Protein AF-A0A815JW79-F1 (afdb_monomer_lite)

Sequence (214 aa):
MYLQRSSWILFQTSGKRLNYSLNDKHKQYIYTRLTILDQKYCLEVHLQLCKSFLEIGRTEHHWPEEVQLLSKTDDYELCFQYLTNYIGQLNEQINQYETELTTQFGSYSMIPISVNQVDTCLKEYVNHQRQYLVTKNSNQLAKLQDEIHANKLYETIMTSYPNLNTNQFIDQLISIRQKQTQILEELLQLEIRILYKFLPSDLDQQEKIVAVIA

Organism: NCBI:txid433720

Secondary structure (DSSP, 8-state):
--TTS-HHHHHHHHHHHTTS---HHHHHHHHHHHHHHHHHHHHHHHHHHHHHHHHHHHHHSS--HHHHHHHT---HHHHHHHHHHHHHHHHHHHHHHHHHHHHHHHT----SS-HHHHHHHHHHHHHHHHHHHHHHHHHHHHHHHHHHHHHHHHHHHHHH-TTS--HHHHHHHHHHHHHHHHHHHHHHHHHHHHHHTTS-TTTGGGHHHHTT--

pLDDT: mean 71.31, std 15.58, range [33.41, 94.69]

Radius of gyration: 25.28 Å; chains: 1; bounding box: 53×32×77 Å

Structure (mmCIF, N/CA/C/O backbone):
data_AF-A0A815JW79-F1
#
_entry.id   AF-A0A815JW79-F1
#
loop_
_atom_site.group_PDB
_atom_site.id
_atom_site.type_symbol
_atom_site.label_atom_id
_atom_site.label_alt_id
_atom_site.label_comp_id
_atom_site.label_asym_id
_atom_site.label_entity_id
_atom_site.label_seq_id
_atom_site.pdbx_PDB_ins_code
_atom_site.Cartn_x
_atom_site.Cartn_y
_atom_site.Cartn_z
_atom_site.occupancy
_atom_site.B_iso_or_equiv
_atom_site.auth_seq_id
_atom_site.auth_comp_id
_atom_site.auth_asym_id
_atom_site.auth_atom_id
_atom_site.pdbx_PDB_model_num
ATOM 1 N N . MET A 1 1 ? -10.116 2.866 1.334 1.00 43.22 1 MET A N 1
ATOM 2 C CA . MET A 1 1 ? -10.813 2.030 0.322 1.00 43.22 1 MET A CA 1
ATOM 3 C C . MET A 1 1 ? -11.970 1.173 0.867 1.00 43.22 1 MET A C 1
ATOM 5 O O . MET A 1 1 ? -13.034 1.170 0.268 1.00 43.22 1 MET A O 1
ATOM 9 N N . TYR A 1 2 ? -11.848 0.484 2.011 1.00 45.22 2 TYR A N 1
ATOM 10 C CA . TYR A 1 2 ? -13.023 -0.048 2.744 1.00 45.22 2 TYR A CA 1
ATOM 11 C C . TYR A 1 2 ? -13.619 0.964 3.736 1.00 45.22 2 TYR A C 1
ATOM 13 O O . TYR A 1 2 ? -14.783 0.845 4.091 1.00 45.22 2 TYR A O 1
ATOM 21 N N . LEU A 1 3 ? -12.855 1.994 4.114 1.00 45.81 3 LEU A N 1
ATOM 22 C CA . LEU A 1 3 ? -13.357 3.224 4.749 1.00 45.81 3 LEU A CA 1
ATOM 23 C C . LEU A 1 3 ? -14.190 4.096 3.785 1.00 45.81 3 LEU A C 1
ATOM 25 O O . LEU A 1 3 ? -14.870 5.009 4.225 1.00 45.81 3 LEU A O 1
ATOM 29 N N . GLN A 1 4 ? -14.143 3.791 2.480 1.00 45.56 4 GLN A N 1
ATOM 30 C CA . GLN A 1 4 ? -14.978 4.396 1.430 1.00 45.56 4 GLN A CA 1
ATOM 31 C C . GLN A 1 4 ? -16.164 3.501 1.034 1.00 45.56 4 GLN A C 1
ATOM 33 O O . GLN A 1 4 ? -17.001 3.901 0.231 1.00 45.56 4 GLN A O 1
ATOM 38 N N . ARG A 1 5 ? -16.257 2.282 1.590 1.00 51.91 5 ARG A N 1
ATOM 39 C CA . ARG A 1 5 ? -17.523 1.539 1.578 1.00 51.91 5 ARG A CA 1
ATOM 40 C C . ARG A 1 5 ? -18.485 2.273 2.496 1.00 51.91 5 ARG A C 1
ATOM 42 O O . ARG A 1 5 ? -18.040 2.959 3.415 1.00 51.91 5 ARG A O 1
ATOM 49 N N . SER A 1 6 ? -19.788 2.082 2.290 1.00 60.78 6 SER A N 1
ATOM 50 C CA . SER A 1 6 ? -20.776 2.660 3.203 1.00 60.78 6 SER A CA 1
ATOM 51 C C . SER A 1 6 ? -20.366 2.366 4.652 1.00 60.78 6 SER A C 1
ATOM 53 O O . SER A 1 6 ? -20.050 1.218 4.999 1.00 60.78 6 SER A O 1
ATOM 55 N N . SER A 1 7 ? -20.364 3.408 5.477 1.00 65.06 7 SER A N 1
ATOM 56 C CA . SER A 1 7 ? -20.086 3.315 6.909 1.00 65.06 7 SER A CA 1
ATOM 57 C C . SER A 1 7 ? -20.950 2.231 7.563 1.00 65.06 7 SER A C 1
ATOM 59 O O . SER A 1 7 ? -20.486 1.492 8.425 1.00 65.06 7 SER A O 1
ATOM 61 N N . TRP A 1 8 ? -22.171 2.041 7.058 1.00 66.31 8 TRP A N 1
ATOM 62 C CA . TRP A 1 8 ? -23.075 0.965 7.449 1.00 66.31 8 TRP A CA 1
ATOM 63 C C . TRP A 1 8 ? -22.490 -0.444 7.241 1.00 66.31 8 TRP A C 1
ATOM 65 O O . TRP A 1 8 ? -22.406 -1.198 8.208 1.00 66.31 8 TRP A O 1
ATOM 75 N N . ILE A 1 9 ? -22.026 -0.798 6.032 1.00 69.88 9 ILE A N 1
ATOM 76 C CA . ILE A 1 9 ? -21.397 -2.112 5.755 1.00 69.88 9 ILE A CA 1
ATOM 77 C C . ILE A 1 9 ? -20.170 -2.321 6.648 1.00 69.88 9 ILE A C 1
ATOM 79 O O . ILE A 1 9 ? -19.976 -3.415 7.185 1.00 69.88 9 ILE A O 1
ATOM 83 N N . LEU A 1 10 ? -19.345 -1.283 6.817 1.00 73.44 10 LEU A N 1
ATOM 84 C CA . LEU A 1 10 ? -18.145 -1.353 7.647 1.00 73.44 10 LEU A CA 1
ATOM 85 C C . LEU A 1 10 ? -18.508 -1.687 9.097 1.00 73.44 10 LEU A C 1
ATOM 87 O O . LEU A 1 10 ? -18.015 -2.668 9.647 1.00 73.44 10 LEU A O 1
ATOM 91 N N . PHE A 1 11 ? -19.419 -0.921 9.698 1.00 78.75 11 PHE A N 1
ATOM 92 C CA . PHE A 1 11 ? -19.806 -1.112 11.093 1.00 78.75 11 PHE A CA 1
ATOM 93 C C . PHE A 1 11 ? -20.633 -2.377 11.316 1.00 78.75 11 PHE A C 1
ATOM 95 O O . PHE A 1 11 ? -20.479 -3.010 12.356 1.00 78.75 11 PHE A O 1
ATOM 102 N N . GLN A 1 12 ? -21.446 -2.813 10.351 1.00 77.19 12 GLN A N 1
ATOM 103 C CA . GLN A 1 12 ? -22.108 -4.115 10.437 1.00 77.19 12 GLN A CA 1
ATOM 104 C C . GLN A 1 12 ? -21.110 -5.269 10.415 1.00 77.19 12 GLN A C 1
ATOM 106 O O . GLN A 1 12 ? -21.233 -6.203 11.205 1.00 77.19 12 GLN A O 1
ATOM 111 N N . THR A 1 13 ? -20.120 -5.216 9.524 1.00 74.75 13 THR A N 1
ATOM 112 C CA . THR A 1 13 ? -19.113 -6.276 9.411 1.00 74.75 13 THR A CA 1
ATOM 113 C C . THR A 1 13 ? -18.233 -6.312 10.656 1.00 74.75 13 THR A C 1
ATOM 115 O O . THR A 1 13 ? -18.018 -7.385 11.217 1.00 74.75 13 THR A O 1
ATOM 118 N N . SER A 1 14 ? -17.794 -5.147 11.141 1.00 73.56 14 SER A N 1
ATOM 119 C CA . SER A 1 14 ? -17.035 -5.030 12.388 1.00 73.56 14 SER A CA 1
ATOM 120 C C . SER A 1 14 ? -17.855 -5.475 13.599 1.00 73.56 14 SER A C 1
ATOM 122 O O . SER A 1 14 ? -17.357 -6.249 14.406 1.00 73.56 14 SER A O 1
ATOM 124 N N . GLY A 1 15 ? -19.124 -5.071 13.708 1.00 77.62 15 GLY A N 1
ATOM 125 C CA . GLY A 1 15 ? -20.009 -5.487 14.800 1.00 77.62 15 GLY A CA 1
ATOM 126 C C . GLY A 1 15 ? -20.259 -6.997 14.821 1.00 77.62 15 GLY A C 1
ATOM 127 O O . GLY A 1 15 ? -20.183 -7.618 15.877 1.00 77.62 15 GLY A O 1
ATOM 128 N N . LYS A 1 16 ? -20.458 -7.619 13.649 1.00 81.12 16 LYS A N 1
ATOM 129 C CA . LYS A 1 16 ? -20.565 -9.083 13.525 1.00 81.12 16 LYS A CA 1
ATOM 130 C C . LYS A 1 16 ? -19.276 -9.793 13.942 1.00 81.12 16 LYS A C 1
ATOM 132 O O . LYS A 1 16 ? -19.342 -10.750 14.702 1.00 81.12 16 LYS A O 1
ATOM 137 N N . ARG A 1 17 ? -18.112 -9.321 13.479 1.00 80.06 17 ARG A N 1
ATOM 138 C CA . ARG A 1 17 ? -16.807 -9.914 13.833 1.00 80.06 17 ARG A CA 1
ATOM 139 C C . ARG A 1 17 ? -16.470 -9.766 15.314 1.00 80.06 17 ARG A C 1
ATOM 141 O O . ARG A 1 17 ? -15.850 -10.650 15.886 1.00 80.06 17 ARG A O 1
ATOM 148 N N . LEU A 1 18 ? -16.893 -8.665 15.926 1.00 79.25 18 LEU A N 1
ATOM 149 C CA . LEU A 1 18 ? -16.714 -8.400 17.353 1.00 79.25 18 LEU A CA 1
ATOM 150 C C . LEU A 1 18 ? -17.823 -9.012 18.221 1.00 79.25 18 LEU A C 1
ATOM 152 O O . LEU A 1 18 ? -17.770 -8.873 19.438 1.00 79.25 18 LEU A O 1
ATOM 156 N N . ASN A 1 19 ? -18.824 -9.661 17.612 1.00 82.00 19 ASN A N 1
ATOM 157 C CA . ASN A 1 19 ? -20.031 -10.158 18.273 1.00 82.00 19 ASN A CA 1
ATOM 158 C C . ASN A 1 19 ? -20.678 -9.108 19.203 1.00 82.00 19 ASN A C 1
ATOM 160 O O . ASN A 1 19 ? -21.038 -9.393 20.345 1.00 82.00 19 ASN A O 1
ATOM 164 N N . TYR A 1 20 ? -20.760 -7.859 18.735 1.00 79.06 20 TYR A N 1
ATOM 165 C CA . TYR A 1 20 ? -21.138 -6.724 19.569 1.00 79.06 20 TYR A CA 1
ATOM 166 C C . TYR A 1 20 ? -21.821 -5.599 18.784 1.00 79.06 20 TYR A C 1
ATOM 168 O O . TYR A 1 20 ? -21.445 -5.272 17.656 1.00 79.06 20 TYR A O 1
ATOM 176 N N . SER A 1 21 ? -22.821 -4.972 19.410 1.00 80.88 21 SER A N 1
ATOM 177 C CA . SER A 1 21 ? -23.558 -3.848 18.826 1.00 80.88 21 SER A CA 1
ATOM 178 C C . SER A 1 21 ? -22.823 -2.527 19.057 1.00 80.88 21 SER A C 1
ATOM 180 O O . SER A 1 21 ? -22.622 -2.088 20.188 1.00 80.88 21 SER A O 1
ATOM 182 N N . LEU A 1 22 ? -22.414 -1.875 17.971 1.00 80.81 22 LEU A N 1
ATOM 183 C CA . LEU A 1 22 ? -21.626 -0.646 18.021 1.00 80.81 22 LEU A CA 1
ATOM 184 C C . LEU A 1 22 ? -22.526 0.590 18.171 1.00 80.81 22 LEU A C 1
ATOM 186 O O . LEU A 1 22 ? -23.329 0.885 17.284 1.00 80.81 22 LEU A O 1
ATOM 190 N N . ASN A 1 23 ? -22.340 1.354 19.253 1.00 83.06 23 ASN A N 1
ATOM 191 C CA . ASN A 1 23 ? -22.883 2.710 19.379 1.00 83.06 23 ASN A CA 1
ATOM 192 C C . ASN A 1 23 ? -22.006 3.724 18.615 1.00 83.06 23 ASN A C 1
ATOM 194 O O . ASN A 1 23 ? -20.943 3.376 18.098 1.00 83.06 23 ASN A O 1
ATOM 198 N N . ASP A 1 24 ? -22.422 4.986 18.551 1.00 82.00 24 ASP A N 1
ATOM 199 C CA . ASP A 1 24 ? -21.737 5.987 17.721 1.00 82.00 24 ASP A CA 1
ATOM 200 C C . ASP A 1 24 ? -20.319 6.331 18.196 1.00 82.00 24 ASP A C 1
ATOM 202 O O . ASP A 1 24 ? -19.423 6.496 17.368 1.00 82.00 24 ASP A O 1
ATOM 206 N N . LYS A 1 25 ? -20.061 6.320 19.510 1.00 80.50 25 LYS A N 1
ATOM 207 C CA . LYS A 1 25 ? -18.700 6.498 20.043 1.00 80.50 25 LYS A CA 1
ATOM 208 C C . LYS A 1 25 ? -17.785 5.338 19.641 1.00 80.50 25 LYS A C 1
ATOM 210 O O . LYS A 1 25 ? -16.629 5.550 19.280 1.00 80.50 25 LYS A O 1
ATOM 215 N N . HIS A 1 26 ? -18.309 4.112 19.634 1.00 81.31 26 HIS A N 1
ATOM 216 C CA . HIS A 1 26 ? -17.569 2.925 19.200 1.00 81.31 26 HIS A CA 1
ATOM 217 C C . HIS A 1 26 ? -17.280 2.957 17.701 1.00 81.31 26 HIS A C 1
ATOM 219 O O . HIS A 1 26 ? -16.176 2.622 17.276 1.00 81.31 26 HIS A O 1
ATOM 225 N N . LYS A 1 27 ? -18.256 3.394 16.900 1.00 83.06 27 LYS A N 1
ATOM 226 C CA . LYS A 1 27 ? -18.092 3.589 15.456 1.00 83.06 27 LYS A CA 1
ATOM 227 C C . LYS A 1 27 ? -16.993 4.605 15.161 1.00 83.06 27 LYS A C 1
ATOM 229 O O . LYS A 1 27 ? -16.126 4.316 14.342 1.00 83.06 27 LYS A O 1
ATOM 234 N N . GLN A 1 28 ? -16.987 5.744 15.855 1.00 83.56 28 GLN A N 1
ATOM 235 C CA . GLN A 1 28 ? -15.955 6.768 15.693 1.00 83.56 28 GLN A CA 1
ATOM 236 C C . GLN A 1 28 ? -14.565 6.227 16.049 1.00 83.56 28 GLN A C 1
ATOM 238 O O . GLN A 1 28 ? -13.641 6.361 15.252 1.00 83.56 28 GLN A O 1
ATOM 243 N N . TYR A 1 29 ? -14.433 5.536 17.186 1.00 84.88 29 TYR A N 1
ATOM 244 C CA . TYR A 1 29 ? -13.176 4.891 17.572 1.00 84.88 29 TYR A CA 1
ATOM 245 C C . TYR A 1 29 ? -12.681 3.906 16.504 1.00 84.88 29 TYR A C 1
ATOM 247 O O . TYR A 1 29 ? -11.538 4.004 16.055 1.00 84.88 29 TYR A O 1
ATOM 255 N N . ILE A 1 30 ? -13.547 2.984 16.066 1.00 84.00 30 ILE A N 1
ATOM 256 C CA . ILE A 1 30 ? -13.221 1.971 15.054 1.00 84.00 30 ILE A CA 1
ATOM 257 C C . ILE A 1 30 ? -12.820 2.631 13.737 1.00 84.00 30 ILE A C 1
ATOM 259 O O . ILE A 1 30 ? -11.855 2.199 13.114 1.00 84.00 30 ILE A O 1
ATOM 263 N N . TYR A 1 31 ? -13.531 3.676 13.316 1.00 84.44 31 TYR A N 1
ATOM 264 C CA . TYR A 1 31 ? -13.248 4.383 12.073 1.00 84.44 31 TYR A CA 1
ATOM 265 C C . TYR A 1 31 ? -11.879 5.068 12.104 1.00 84.44 31 TYR A C 1
ATOM 267 O O . TYR A 1 31 ? -11.060 4.849 11.209 1.00 84.44 31 TYR A O 1
ATOM 275 N N . THR A 1 32 ? -11.595 5.842 13.156 1.00 85.88 32 THR A N 1
ATOM 276 C CA . THR A 1 32 ? -10.288 6.486 13.344 1.00 85.88 32 THR A CA 1
ATOM 277 C C . THR A 1 32 ? -9.180 5.441 13.403 1.00 85.88 32 THR A C 1
ATOM 279 O O . THR A 1 32 ? -8.175 5.569 12.710 1.00 85.88 32 THR A O 1
ATOM 282 N N . ARG A 1 33 ? -9.391 4.351 14.148 1.00 87.69 33 ARG A N 1
ATOM 283 C CA . ARG A 1 33 ? -8.384 3.299 14.302 1.00 87.69 33 ARG A CA 1
ATOM 284 C C . ARG A 1 33 ? -8.085 2.581 12.993 1.00 87.69 33 ARG A C 1
ATOM 286 O O . ARG A 1 33 ? -6.927 2.378 12.649 1.00 87.69 33 ARG A O 1
ATOM 293 N N . LEU A 1 34 ? -9.126 2.227 12.242 1.00 85.62 34 LEU A N 1
ATOM 294 C CA . LEU A 1 34 ? -8.985 1.630 10.917 1.00 85.62 34 LEU A CA 1
ATOM 295 C C . LEU A 1 34 ? -8.277 2.562 9.938 1.00 85.62 34 LEU A C 1
ATOM 297 O O . LEU A 1 34 ? -7.538 2.069 9.096 1.00 85.62 34 LEU A O 1
ATOM 301 N N . THR A 1 35 ? -8.501 3.873 10.040 1.00 85.31 35 THR A N 1
ATOM 302 C CA . THR A 1 35 ? -7.824 4.871 9.199 1.00 85.31 35 THR A CA 1
ATOM 303 C C . THR A 1 35 ? -6.327 4.880 9.473 1.00 85.31 35 THR A C 1
ATOM 305 O O . THR A 1 35 ? -5.545 4.732 8.539 1.00 85.31 35 THR A O 1
ATOM 308 N N . ILE A 1 36 ? -5.937 4.948 10.748 1.00 87.69 36 ILE A N 1
ATOM 309 C CA . ILE A 1 36 ? -4.527 4.937 11.150 1.00 87.69 36 ILE A CA 1
ATOM 310 C C . ILE A 1 36 ? -3.855 3.614 10.748 1.00 87.69 36 ILE A C 1
ATOM 312 O O . ILE A 1 36 ? -2.778 3.621 10.158 1.00 87.69 36 ILE A O 1
ATOM 316 N N . LEU A 1 37 ? -4.504 2.469 11.000 1.00 86.50 37 LEU A N 1
ATOM 317 C CA . LEU A 1 37 ? -3.984 1.152 10.605 1.00 86.50 37 LEU A CA 1
ATOM 318 C C . LEU A 1 37 ? -3.797 1.028 9.085 1.00 86.50 37 LEU A C 1
ATOM 320 O O . LEU A 1 37 ? -2.805 0.461 8.636 1.00 86.50 37 LEU A O 1
ATOM 324 N N . ASP A 1 38 ? -4.734 1.554 8.294 1.00 84.00 38 ASP A N 1
ATOM 325 C CA . ASP A 1 38 ? -4.668 1.513 6.831 1.00 84.00 38 ASP A CA 1
ATOM 326 C C . ASP A 1 38 ? -3.533 2.389 6.280 1.00 84.00 38 ASP A C 1
ATOM 328 O O . ASP A 1 38 ? -2.795 1.964 5.390 1.00 84.00 38 ASP A O 1
ATOM 332 N N . GLN A 1 39 ? -3.368 3.597 6.829 1.00 85.12 39 GLN A N 1
ATOM 333 C CA . GLN A 1 39 ? -2.285 4.517 6.469 1.00 85.12 39 GLN A CA 1
ATOM 334 C C . GLN A 1 39 ? -0.921 3.935 6.838 1.00 85.12 39 GLN A C 1
ATOM 336 O O . GLN A 1 39 ? -0.031 3.883 5.988 1.00 85.12 39 GLN A O 1
ATOM 341 N N . LYS A 1 40 ? -0.793 3.408 8.061 1.00 88.50 40 LYS A N 1
ATOM 342 C CA . LYS A 1 40 ? 0.415 2.723 8.519 1.00 88.50 40 LYS A CA 1
ATOM 343 C C . LYS A 1 40 ? 0.784 1.564 7.593 1.00 88.50 40 LYS A C 1
ATOM 345 O O . LYS A 1 40 ? 1.917 1.505 7.132 1.00 88.50 40 LYS A O 1
ATOM 350 N N . TYR A 1 41 ? -0.174 0.697 7.257 1.00 83.69 41 TYR A N 1
ATOM 351 C CA . TYR A 1 41 ? 0.055 -0.422 6.339 1.00 83.69 41 TYR A CA 1
ATOM 352 C C . TYR A 1 41 ? 0.581 0.050 4.975 1.00 83.69 41 TYR A C 1
ATOM 354 O O . TYR A 1 41 ? 1.514 -0.533 4.428 1.00 83.69 41 TYR A O 1
ATOM 362 N N . CYS A 1 42 ? 0.003 1.118 4.413 1.00 81.38 42 CYS A N 1
ATOM 363 C CA . CYS A 1 42 ? 0.453 1.654 3.126 1.00 81.38 42 CYS A CA 1
ATOM 364 C C . CYS A 1 42 ? 1.902 2.152 3.191 1.00 81.38 42 CYS A C 1
ATOM 366 O O . CYS A 1 42 ? 2.678 1.869 2.278 1.00 81.38 42 CYS A O 1
ATOM 368 N N . LEU A 1 43 ? 2.274 2.848 4.269 1.00 81.56 43 LEU A N 1
ATOM 369 C CA . LEU A 1 43 ? 3.651 3.287 4.483 1.00 81.56 43 LEU A CA 1
ATOM 370 C C . LEU A 1 43 ? 4.605 2.113 4.697 1.00 81.56 43 LEU A C 1
ATOM 372 O O . LEU A 1 43 ? 5.697 2.126 4.142 1.00 81.56 43 LEU A O 1
ATOM 376 N N . GLU A 1 44 ? 4.202 1.084 5.444 1.00 83.44 44 GLU A N 1
ATOM 377 C CA . GLU A 1 44 ? 5.007 -0.126 5.647 1.00 83.44 44 GLU A CA 1
ATOM 378 C C . GLU A 1 44 ? 5.286 -0.834 4.313 1.00 83.44 44 GLU A C 1
ATOM 380 O O . GLU A 1 44 ? 6.429 -1.197 4.040 1.00 83.44 44 GLU A O 1
ATOM 385 N N . VAL A 1 45 ? 4.284 -0.970 3.437 1.00 79.19 45 VAL A N 1
ATOM 386 C CA . VAL A 1 45 ? 4.472 -1.529 2.086 1.00 79.19 45 VAL A CA 1
ATOM 387 C C . VAL A 1 45 ? 5.401 -0.650 1.246 1.00 79.19 45 VAL A C 1
ATOM 389 O O . VAL A 1 45 ? 6.304 -1.168 0.588 1.00 79.19 45 VAL A O 1
ATOM 392 N N . HIS A 1 46 ? 5.222 0.672 1.284 1.00 82.06 46 HIS A N 1
ATOM 393 C CA . HIS A 1 46 ? 6.067 1.600 0.535 1.00 82.06 46 HIS A CA 1
ATOM 394 C C . HIS A 1 46 ? 7.524 1.575 1.018 1.00 82.06 46 HIS A C 1
ATOM 396 O O . HIS A 1 46 ? 8.450 1.522 0.214 1.00 82.06 46 HIS A O 1
ATOM 402 N N . LEU A 1 47 ? 7.733 1.497 2.332 1.00 82.69 47 LEU A N 1
ATOM 403 C CA . LEU A 1 47 ? 9.043 1.323 2.947 1.00 82.69 47 LEU A CA 1
ATOM 404 C C . LEU A 1 47 ? 9.733 0.043 2.459 1.00 82.69 47 LEU A C 1
ATOM 406 O O . LEU A 1 47 ? 10.925 0.079 2.157 1.00 82.69 47 LEU A O 1
ATOM 410 N N . GLN A 1 48 ? 9.014 -1.082 2.372 1.00 82.38 48 GLN A N 1
ATOM 411 C CA . GLN A 1 48 ? 9.587 -2.333 1.857 1.00 82.38 48 GLN A CA 1
ATOM 412 C C . GLN A 1 48 ? 9.984 -2.224 0.382 1.00 82.38 48 GLN A C 1
ATOM 414 O O . GLN A 1 48 ? 11.034 -2.736 -0.009 1.00 82.38 48 GLN A O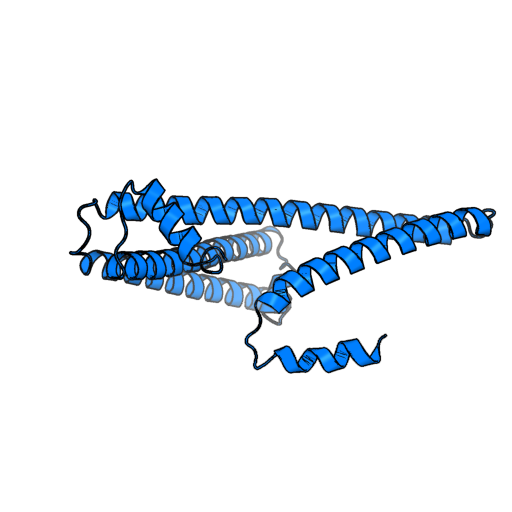 1
ATOM 419 N N . LEU A 1 49 ? 9.195 -1.513 -0.426 1.00 81.38 49 LEU A N 1
ATOM 420 C CA . LEU A 1 49 ? 9.543 -1.229 -1.816 1.00 81.38 49 LEU A CA 1
ATOM 421 C C . LEU A 1 49 ? 10.829 -0.393 -1.907 1.00 81.38 49 LEU A C 1
ATOM 423 O O . LEU A 1 49 ? 11.767 -0.789 -2.594 1.00 81.38 49 LEU A O 1
ATOM 427 N N . CYS A 1 50 ? 10.922 0.707 -1.153 1.00 78.56 50 CYS A N 1
ATOM 428 C CA . CYS A 1 50 ? 12.123 1.545 -1.121 1.00 78.56 50 CYS A CA 1
ATOM 429 C C . CYS A 1 50 ? 13.361 0.775 -0.639 1.00 78.56 50 CYS A C 1
ATOM 431 O O . CYS A 1 50 ? 14.441 0.943 -1.197 1.00 78.56 50 CYS A O 1
ATOM 433 N N . LYS A 1 51 ? 13.218 -0.105 0.360 1.00 84.75 51 LYS A N 1
ATOM 434 C CA . LYS A 1 51 ? 14.307 -0.989 0.810 1.00 84.75 51 LYS A CA 1
ATOM 435 C C . LYS A 1 51 ? 14.748 -1.963 -0.281 1.00 84.75 51 LYS A C 1
ATOM 437 O O . LYS A 1 51 ? 15.943 -2.189 -0.430 1.00 84.75 51 LYS A O 1
ATOM 442 N N . SER A 1 52 ? 13.804 -2.495 -1.055 1.00 82.81 52 SER A N 1
ATOM 443 C CA . SER A 1 52 ? 14.109 -3.383 -2.182 1.00 82.81 52 SER A CA 1
ATOM 444 C C . SER A 1 52 ? 14.878 -2.640 -3.275 1.00 82.81 52 SER A C 1
ATOM 446 O O . SER A 1 52 ? 15.887 -3.142 -3.756 1.00 82.81 52 SER A O 1
ATOM 448 N N . PHE A 1 53 ? 14.479 -1.407 -3.604 1.00 82.75 53 PHE A N 1
ATOM 449 C CA . PHE A 1 53 ? 15.237 -0.559 -4.529 1.00 82.75 53 PHE A CA 1
ATOM 450 C C . PHE A 1 53 ? 16.642 -0.235 -4.020 1.00 82.75 53 PHE A C 1
ATOM 452 O O . PHE A 1 53 ? 17.583 -0.238 -4.808 1.00 82.75 53 PHE A O 1
ATOM 459 N N . LEU A 1 54 ? 16.801 0.009 -2.715 1.00 84.88 54 LEU A N 1
ATOM 460 C CA . LEU A 1 54 ? 18.108 0.253 -2.104 1.00 84.88 54 LEU A CA 1
ATOM 461 C C . LEU A 1 54 ? 19.034 -0.958 -2.261 1.00 84.88 54 LEU A C 1
ATOM 463 O O . LEU A 1 54 ? 20.213 -0.795 -2.565 1.00 84.88 54 LEU A O 1
ATOM 467 N N . GLU A 1 55 ? 18.499 -2.163 -2.070 1.00 86.12 55 GLU A N 1
ATOM 468 C CA . GLU A 1 55 ? 19.247 -3.409 -2.237 1.00 86.12 55 GLU A CA 1
ATOM 469 C C . GLU A 1 55 ? 19.628 -3.660 -3.701 1.00 86.12 55 GLU A C 1
ATOM 471 O O . GLU A 1 55 ? 20.777 -3.996 -3.986 1.00 86.12 55 GLU A O 1
ATOM 476 N N . ILE A 1 56 ? 18.702 -3.421 -4.635 1.00 82.44 56 ILE A N 1
ATOM 477 C CA . ILE A 1 56 ? 18.966 -3.491 -6.080 1.00 82.44 56 ILE A CA 1
ATOM 478 C C . ILE A 1 56 ? 20.097 -2.529 -6.455 1.00 82.44 56 ILE A C 1
ATOM 480 O O . ILE A 1 56 ? 21.105 -2.958 -7.005 1.00 82.44 56 ILE A O 1
ATOM 484 N N . GLY A 1 57 ? 20.007 -1.252 -6.071 1.00 80.75 57 GLY A N 1
ATOM 485 C CA . GLY A 1 57 ? 21.054 -0.276 -6.385 1.00 80.75 57 GLY A CA 1
ATOM 486 C C . GLY A 1 57 ? 22.420 -0.649 -5.810 1.00 80.75 57 GLY A C 1
ATOM 487 O O . GLY A 1 57 ? 23.443 -0.492 -6.476 1.00 80.75 57 GLY A O 1
ATOM 488 N N . ARG A 1 58 ? 22.449 -1.228 -4.604 1.00 85.69 58 ARG A N 1
ATOM 489 C CA . ARG A 1 58 ? 23.687 -1.720 -3.982 1.00 85.69 58 ARG A CA 1
ATOM 490 C C . ARG A 1 58 ? 24.286 -2.920 -4.701 1.00 85.69 58 ARG A C 1
ATOM 492 O O . ARG A 1 58 ? 25.507 -2.996 -4.793 1.00 85.69 58 ARG A O 1
ATOM 499 N N . THR A 1 59 ? 23.459 -3.852 -5.161 1.00 85.62 59 THR A N 1
ATOM 500 C CA . THR A 1 59 ? 23.906 -5.119 -5.761 1.00 85.62 59 THR A CA 1
ATOM 501 C C . THR A 1 59 ? 24.228 -4.986 -7.246 1.00 85.62 59 THR A C 1
ATOM 503 O O . THR A 1 59 ? 25.222 -5.546 -7.701 1.00 85.62 59 THR A O 1
ATOM 506 N N . GLU A 1 60 ? 23.435 -4.215 -7.986 1.00 84.00 60 GLU A N 1
ATOM 507 C CA . GLU A 1 60 ? 23.550 -4.050 -9.440 1.00 84.00 60 GLU A CA 1
ATOM 508 C C . GLU A 1 60 ? 24.375 -2.814 -9.836 1.00 84.00 60 GLU A C 1
ATOM 510 O O . GLU A 1 60 ? 24.727 -2.646 -11.002 1.00 84.00 60 GLU A O 1
ATOM 515 N N . HIS A 1 61 ? 24.713 -1.952 -8.867 1.00 80.56 61 HIS A N 1
ATOM 516 C CA . HIS A 1 61 ? 25.447 -0.692 -9.067 1.00 80.56 61 HIS A CA 1
ATOM 517 C C . HIS A 1 61 ? 24.787 0.256 -10.085 1.00 80.56 61 HIS A C 1
ATOM 519 O O . HIS A 1 61 ? 25.435 1.137 -10.648 1.00 80.56 61 HIS A O 1
ATOM 525 N N . HIS A 1 62 ? 23.477 0.108 -10.282 1.00 78.12 62 HIS A N 1
ATOM 526 C CA . HIS A 1 62 ? 22.639 1.023 -11.040 1.00 78.12 62 HIS A CA 1
ATOM 527 C C . HIS A 1 62 ? 21.271 1.165 -10.372 1.00 78.12 62 HIS A C 1
ATOM 529 O O . HIS A 1 62 ? 20.756 0.235 -9.754 1.00 78.12 62 HIS A O 1
ATOM 535 N N . TRP A 1 63 ? 20.652 2.334 -10.511 1.00 77.44 63 TRP A N 1
ATOM 536 C CA . TRP A 1 63 ? 19.340 2.601 -9.925 1.00 77.44 63 TRP A CA 1
ATOM 537 C C . TRP A 1 63 ? 18.217 2.278 -10.912 1.00 77.44 63 TRP A C 1
ATOM 539 O O . TRP A 1 63 ? 18.354 2.635 -12.084 1.00 77.44 63 TRP A O 1
ATOM 549 N N . PRO A 1 64 ? 17.099 1.675 -10.461 1.00 76.81 64 PRO A N 1
ATOM 550 C CA . PRO A 1 64 ? 15.879 1.598 -11.262 1.00 76.81 64 PRO A CA 1
ATOM 551 C C . PRO A 1 64 ? 15.459 2.987 -11.765 1.00 76.81 64 PRO A C 1
ATOM 553 O O . PRO A 1 64 ? 15.646 3.980 -11.051 1.00 76.81 64 PRO A O 1
ATOM 556 N N . GLU A 1 65 ? 14.878 3.070 -12.965 1.00 75.81 65 GLU A N 1
ATOM 557 C CA . GLU A 1 65 ? 14.432 4.341 -13.564 1.00 75.81 65 GLU A CA 1
ATOM 558 C C . GLU A 1 65 ? 13.480 5.105 -12.634 1.00 75.81 65 GLU A C 1
ATOM 560 O O . GLU A 1 65 ? 13.532 6.330 -12.535 1.00 75.81 65 GLU A O 1
ATOM 565 N N . GLU A 1 66 ? 12.656 4.385 -11.876 1.00 75.56 66 GLU A N 1
ATOM 566 C CA . GLU A 1 66 ? 11.739 4.949 -10.894 1.00 75.56 66 GLU A CA 1
ATOM 567 C C . GLU A 1 66 ? 12.474 5.730 -9.799 1.00 75.56 66 GLU A C 1
ATOM 569 O O . GLU A 1 66 ? 12.010 6.790 -9.380 1.00 75.56 66 GLU A O 1
ATOM 574 N N . VAL A 1 67 ? 13.633 5.243 -9.347 1.00 69.56 67 VAL A N 1
ATOM 575 C CA . VAL A 1 67 ? 14.443 5.927 -8.329 1.00 69.56 67 VAL A CA 1
ATOM 576 C C . VAL A 1 67 ? 15.065 7.190 -8.910 1.00 69.56 67 VAL A C 1
ATOM 578 O O . VAL A 1 67 ? 15.033 8.224 -8.248 1.00 69.56 67 VAL A O 1
ATOM 581 N N . GLN A 1 68 ? 15.558 7.130 -10.149 1.00 74.44 68 GLN A N 1
ATOM 582 C CA . GLN A 1 68 ? 16.149 8.279 -10.844 1.00 74.44 68 GLN A CA 1
ATOM 583 C C . GLN A 1 68 ? 15.112 9.381 -11.110 1.00 74.44 68 GLN A C 1
ATOM 585 O O . GLN A 1 68 ? 15.386 10.570 -10.947 1.00 74.44 68 GLN A O 1
ATOM 590 N N . LEU A 1 69 ? 13.881 8.998 -11.462 1.00 75.06 69 LEU A N 1
ATOM 591 C CA . LEU A 1 69 ? 12.756 9.922 -11.625 1.00 75.06 69 LEU A CA 1
ATOM 592 C C . LEU A 1 69 ? 12.376 10.603 -10.303 1.00 75.06 69 LEU A C 1
ATOM 594 O O . LEU A 1 69 ? 12.094 11.804 -10.285 1.00 75.06 69 LEU A O 1
ATOM 598 N N . LEU A 1 70 ? 12.377 9.854 -9.198 1.00 75.19 70 LEU A N 1
ATOM 599 C CA . LEU A 1 70 ? 12.061 10.379 -7.866 1.00 75.19 70 LEU A CA 1
ATOM 600 C C . LEU A 1 70 ? 13.156 11.311 -7.333 1.00 75.19 70 LEU A C 1
ATOM 602 O O . LEU A 1 70 ? 12.847 12.375 -6.790 1.00 75.19 70 LEU A O 1
ATOM 606 N N . SER A 1 71 ? 14.422 10.933 -7.510 1.00 74.44 71 SER A N 1
ATOM 607 C CA . SER A 1 71 ? 15.590 11.713 -7.088 1.00 74.44 71 SER A CA 1
ATOM 608 C C . SER A 1 71 ? 15.904 12.876 -8.039 1.00 74.44 71 SER A C 1
ATOM 610 O O . SER A 1 71 ? 16.602 13.811 -7.648 1.00 74.44 71 SER A O 1
ATOM 612 N N . LYS A 1 72 ? 15.356 12.846 -9.263 1.00 85.06 72 LYS A N 1
ATOM 613 C CA . LYS A 1 72 ? 15.620 13.787 -10.366 1.00 85.06 72 LYS A CA 1
ATOM 614 C C . LYS A 1 72 ? 17.096 13.844 -10.760 1.00 85.06 72 LYS A C 1
ATOM 616 O O . LYS A 1 72 ? 17.600 14.905 -11.127 1.00 85.06 72 LYS A O 1
ATOM 621 N N . THR A 1 73 ? 17.782 12.714 -10.656 1.00 80.69 73 THR A N 1
ATOM 622 C CA . THR A 1 73 ? 19.205 12.580 -10.966 1.00 80.69 73 THR A CA 1
ATOM 623 C C . THR A 1 73 ? 19.522 11.134 -11.331 1.00 80.69 73 THR A C 1
ATOM 625 O O . THR A 1 73 ? 18.889 10.210 -10.829 1.00 80.69 73 THR A O 1
ATOM 628 N N . ASP A 1 74 ? 20.510 10.941 -12.194 1.00 85.06 74 ASP A N 1
ATOM 629 C CA . ASP A 1 74 ? 21.114 9.647 -12.525 1.00 85.06 74 ASP A CA 1
ATOM 630 C C . ASP A 1 74 ? 22.392 9.379 -11.707 1.00 85.06 74 ASP A C 1
ATOM 632 O O . ASP A 1 74 ? 22.860 8.241 -11.639 1.00 85.06 74 ASP A O 1
ATOM 636 N N . ASP A 1 75 ? 22.925 10.408 -11.035 1.00 91.00 75 ASP A N 1
ATOM 637 C CA . ASP A 1 75 ? 24.060 10.272 -10.124 1.00 91.00 75 ASP A CA 1
ATOM 638 C C . ASP A 1 75 ? 23.776 9.243 -9.021 1.00 91.00 75 ASP A C 1
ATOM 640 O O . ASP A 1 75 ? 22.781 9.319 -8.285 1.00 91.00 75 ASP A O 1
ATOM 644 N N . TYR A 1 76 ? 24.688 8.278 -8.913 1.00 88.75 76 TYR A N 1
ATOM 645 C CA . TYR A 1 76 ? 24.538 7.134 -8.031 1.00 88.75 76 TYR A CA 1
ATOM 646 C C . TYR A 1 76 ? 24.485 7.533 -6.552 1.00 88.75 76 TYR A C 1
ATOM 648 O O . TYR A 1 76 ? 23.638 7.032 -5.810 1.00 88.75 76 TYR A O 1
ATOM 656 N N . GLU A 1 77 ? 25.378 8.423 -6.122 1.00 92.25 77 GLU A N 1
ATOM 657 C CA . GLU A 1 77 ? 25.515 8.817 -4.721 1.00 92.25 77 GLU A CA 1
ATOM 658 C C . GLU A 1 77 ? 24.335 9.696 -4.293 1.00 92.25 77 GLU A C 1
ATOM 660 O O . GLU A 1 77 ? 23.775 9.515 -3.211 1.00 92.25 77 GLU A O 1
ATOM 665 N N . LEU A 1 78 ? 23.874 10.589 -5.171 1.00 90.38 78 LEU A N 1
ATOM 666 C CA . LEU A 1 78 ? 22.689 11.404 -4.910 1.00 90.38 78 LEU A CA 1
ATOM 667 C C . LEU A 1 78 ? 21.410 10.557 -4.828 1.00 90.38 78 LEU A C 1
ATOM 669 O O . LEU A 1 78 ? 20.584 10.786 -3.941 1.00 90.38 78 LEU A O 1
ATOM 673 N N . CYS A 1 79 ? 21.252 9.543 -5.686 1.00 86.19 79 CYS A N 1
ATOM 674 C CA . CYS A 1 79 ? 20.145 8.585 -5.582 1.00 86.19 79 CYS A CA 1
ATOM 675 C C . CYS A 1 79 ? 20.197 7.791 -4.269 1.00 86.19 79 CYS A C 1
ATOM 677 O O . CYS A 1 79 ? 19.173 7.632 -3.597 1.00 86.19 79 CYS A O 1
ATOM 679 N N . PHE A 1 80 ? 21.390 7.340 -3.870 1.00 90.69 80 PHE A N 1
ATOM 680 C CA . PHE A 1 80 ? 21.600 6.625 -2.613 1.00 90.69 80 PHE A CA 1
ATOM 681 C C . PHE A 1 80 ? 21.208 7.473 -1.395 1.00 90.69 80 PHE A C 1
ATOM 683 O O . PHE A 1 80 ? 20.469 7.013 -0.515 1.00 90.69 80 PHE A O 1
ATOM 690 N N . GLN A 1 81 ? 21.666 8.726 -1.352 1.00 92.19 81 GLN A N 1
ATOM 691 C CA . GLN A 1 81 ? 21.359 9.671 -0.279 1.00 92.19 81 GLN A CA 1
ATOM 692 C C . GLN A 1 81 ? 19.869 10.005 -0.228 1.00 92.19 81 GLN A C 1
ATOM 694 O O . GLN A 1 81 ? 19.274 9.981 0.852 1.00 92.19 81 GLN A O 1
ATOM 699 N N . TYR A 1 82 ? 19.255 10.258 -1.388 1.00 89.56 82 TYR A N 1
ATOM 700 C CA . TYR A 1 82 ? 17.821 10.506 -1.492 1.00 89.56 82 TYR A CA 1
ATOM 701 C C . TYR A 1 82 ? 17.017 9.341 -0.912 1.00 89.56 82 TYR A C 1
ATOM 703 O O . TYR A 1 82 ? 16.204 9.542 -0.009 1.00 89.56 82 TYR A O 1
ATOM 711 N N . LEU A 1 83 ? 17.277 8.118 -1.381 1.00 87.69 83 LEU A N 1
ATOM 712 C CA . LEU A 1 83 ? 16.513 6.941 -0.978 1.00 87.69 83 LEU A CA 1
ATOM 713 C C . LEU A 1 83 ? 16.715 6.617 0.508 1.00 87.69 83 LEU A C 1
ATOM 715 O O . LEU A 1 83 ? 15.759 6.269 1.197 1.00 87.69 83 LEU A O 1
ATOM 719 N N . THR A 1 84 ? 17.931 6.798 1.027 1.00 92.75 84 THR A N 1
ATOM 720 C CA . THR A 1 84 ? 18.238 6.614 2.454 1.00 92.75 84 THR A CA 1
ATOM 721 C C . THR A 1 84 ? 17.492 7.622 3.328 1.00 92.75 84 THR A C 1
ATOM 723 O O . THR A 1 84 ? 16.867 7.235 4.317 1.00 92.75 84 THR A O 1
ATOM 726 N N . ASN A 1 85 ? 17.507 8.905 2.956 1.00 92.75 85 ASN A N 1
ATOM 727 C CA . ASN A 1 85 ? 16.770 9.946 3.673 1.00 92.75 85 ASN A CA 1
ATOM 728 C C . ASN A 1 85 ? 15.259 9.684 3.626 1.00 92.75 85 ASN A C 1
ATOM 730 O O . ASN A 1 85 ? 14.576 9.734 4.647 1.00 92.75 85 ASN A O 1
ATOM 734 N N . TYR A 1 86 ? 14.744 9.322 2.452 1.00 89.31 86 TYR A N 1
ATOM 735 C CA . TYR A 1 86 ? 13.330 9.034 2.265 1.00 89.31 86 TYR A CA 1
ATOM 736 C C . TYR A 1 86 ? 12.865 7.827 3.093 1.00 89.31 86 TYR A C 1
ATOM 738 O O . TYR A 1 86 ? 11.838 7.891 3.765 1.00 89.31 86 TYR A O 1
ATOM 746 N N . ILE A 1 87 ? 13.668 6.759 3.156 1.00 91.50 87 ILE A N 1
ATOM 747 C CA . ILE A 1 87 ? 13.449 5.630 4.073 1.00 91.50 87 ILE A CA 1
ATOM 748 C C . ILE A 1 87 ? 13.399 6.106 5.534 1.00 91.50 87 ILE A C 1
ATOM 750 O O . ILE A 1 87 ? 12.550 5.642 6.296 1.00 91.50 87 ILE A O 1
ATOM 754 N N . GLY A 1 88 ? 14.279 7.027 5.935 1.00 92.38 88 GLY A N 1
ATOM 755 C CA . GLY A 1 88 ? 14.250 7.654 7.261 1.00 92.38 88 GLY A CA 1
ATOM 756 C C . GLY A 1 88 ? 12.906 8.323 7.557 1.00 92.38 88 GLY A C 1
ATOM 757 O O . GLY A 1 88 ? 12.254 7.979 8.541 1.00 92.38 88 GLY A O 1
ATOM 758 N N . GLN A 1 89 ? 12.442 9.182 6.648 1.00 91.38 89 GLN A N 1
ATOM 759 C CA . GLN A 1 89 ? 11.157 9.885 6.763 1.00 91.38 89 GLN A CA 1
ATOM 760 C C . GLN A 1 89 ? 9.964 8.924 6.857 1.00 91.38 89 GLN A C 1
ATOM 762 O O . GLN A 1 89 ? 9.053 9.138 7.656 1.00 91.38 89 GLN A O 1
ATOM 767 N N . LEU A 1 90 ? 9.970 7.838 6.078 1.00 87.12 90 LEU A N 1
ATOM 768 C CA . LEU A 1 90 ? 8.919 6.820 6.144 1.00 87.12 90 LEU A CA 1
ATOM 769 C C . LEU A 1 90 ? 8.884 6.124 7.510 1.00 87.12 90 LEU A C 1
ATOM 771 O O . LEU A 1 90 ? 7.803 5.932 8.065 1.00 87.12 90 LEU A O 1
ATOM 775 N N . ASN A 1 91 ? 10.043 5.777 8.079 1.00 93.81 91 ASN A N 1
ATOM 776 C CA . ASN A 1 91 ? 10.101 5.188 9.421 1.00 93.81 91 ASN A CA 1
ATOM 777 C C . ASN A 1 91 ? 9.569 6.157 10.486 1.00 93.81 91 ASN A C 1
ATOM 779 O O . ASN A 1 91 ? 8.831 5.739 11.376 1.00 93.81 91 ASN A O 1
ATOM 783 N N . GLU A 1 92 ? 9.899 7.447 10.390 1.00 94.69 92 GLU A N 1
ATOM 784 C CA . GLU A 1 92 ? 9.380 8.465 11.310 1.00 94.69 92 GLU A CA 1
ATOM 785 C C . GLU A 1 92 ? 7.851 8.560 11.253 1.00 94.69 92 GLU A C 1
ATOM 787 O O . GLU A 1 92 ? 7.199 8.539 12.297 1.00 94.69 92 GLU A O 1
ATOM 792 N N . GLN A 1 93 ? 7.263 8.587 10.054 1.00 90.56 93 GLN A N 1
ATOM 793 C CA . GLN A 1 93 ? 5.805 8.608 9.887 1.00 90.56 93 GLN A CA 1
ATOM 794 C C . GLN A 1 93 ? 5.136 7.332 10.415 1.00 90.56 93 GLN A C 1
ATOM 796 O O . GLN A 1 93 ? 4.088 7.393 11.057 1.00 90.56 93 GLN A O 1
ATOM 801 N N . ILE A 1 94 ? 5.749 6.165 10.201 1.00 90.62 94 ILE A N 1
ATOM 802 C CA . ILE A 1 94 ? 5.254 4.899 10.759 1.00 90.62 94 ILE A CA 1
ATOM 803 C C . ILE A 1 94 ? 5.244 4.959 12.293 1.00 90.62 94 ILE A C 1
ATOM 805 O O . ILE A 1 94 ? 4.232 4.615 12.907 1.00 90.62 94 ILE A O 1
ATOM 809 N N . ASN A 1 95 ? 6.317 5.457 12.913 1.00 94.69 95 ASN A N 1
ATOM 810 C CA . ASN A 1 95 ? 6.417 5.608 14.368 1.00 94.69 95 ASN A CA 1
ATOM 811 C C . ASN A 1 95 ? 5.390 6.611 14.925 1.00 94.69 95 ASN A C 1
ATOM 813 O O . ASN A 1 95 ? 4.845 6.409 16.016 1.00 94.69 95 ASN A O 1
ATOM 817 N N . GLN A 1 96 ? 5.085 7.679 14.181 1.00 93.38 96 GLN A N 1
ATOM 818 C CA . GLN A 1 96 ? 4.013 8.614 14.534 1.00 93.38 96 GLN A CA 1
ATOM 819 C C . GLN A 1 96 ? 2.664 7.890 14.595 1.00 93.38 96 GLN A C 1
ATOM 821 O O . GLN A 1 96 ? 1.971 7.978 15.609 1.00 93.38 96 GLN A O 1
ATOM 826 N N . TYR A 1 97 ? 2.336 7.076 13.589 1.00 91.00 97 TYR A N 1
ATOM 827 C CA . TYR A 1 97 ? 1.105 6.285 13.607 1.00 91.00 97 TYR A CA 1
ATOM 828 C C . TYR A 1 97 ? 1.068 5.241 14.731 1.00 91.00 97 TYR A C 1
ATOM 830 O O . TYR A 1 97 ? 0.008 5.010 15.315 1.00 91.00 97 TYR A O 1
ATOM 838 N N . GLU A 1 98 ? 2.194 4.628 15.104 1.00 91.81 98 GLU A N 1
ATOM 839 C CA . GLU A 1 98 ? 2.251 3.751 16.289 1.00 91.81 98 GLU A CA 1
ATOM 840 C C . GLU A 1 98 ? 1.940 4.505 17.585 1.00 91.81 98 GLU A C 1
ATOM 842 O O . GLU A 1 98 ? 1.209 4.008 18.452 1.00 91.81 98 GLU A O 1
ATOM 847 N N . THR A 1 99 ? 2.439 5.733 17.693 1.00 92.50 99 THR A N 1
ATOM 848 C CA . THR A 1 99 ? 2.169 6.617 18.829 1.00 92.50 99 THR A CA 1
ATOM 849 C C . THR A 1 99 ? 0.694 7.021 18.874 1.00 92.50 99 THR A C 1
ATOM 851 O O . THR A 1 99 ? 0.071 6.970 19.939 1.00 92.50 99 THR A O 1
ATOM 854 N N . GLU A 1 100 ? 0.090 7.345 17.729 1.00 91.44 100 GLU A N 1
ATOM 855 C CA . GLU A 1 100 ? -1.343 7.645 17.623 1.00 91.44 100 GLU A CA 1
ATOM 856 C C . GLU A 1 100 ? -2.208 6.445 18.023 1.00 91.44 100 GLU A C 1
ATOM 858 O O . GLU A 1 100 ? -3.139 6.589 18.820 1.00 91.44 100 GLU A O 1
ATOM 863 N N . LEU A 1 101 ? -1.869 5.240 17.551 1.00 89.19 101 LEU A N 1
ATOM 864 C CA . LEU A 1 101 ? -2.566 4.008 17.932 1.00 89.19 101 LEU A CA 1
ATOM 865 C C . LEU A 1 101 ? -2.491 3.761 19.440 1.00 89.19 101 LEU A C 1
ATOM 867 O O . LEU A 1 101 ? -3.493 3.352 20.037 1.00 89.19 101 LEU A O 1
ATOM 871 N N . THR A 1 102 ? -1.335 4.016 20.054 1.00 87.44 102 THR A N 1
ATOM 872 C CA . THR A 1 102 ? -1.106 3.860 21.499 1.00 87.44 102 THR A CA 1
ATOM 873 C C . THR A 1 102 ? -1.868 4.909 22.312 1.00 87.44 102 THR A C 1
ATOM 875 O O . THR A 1 102 ? -2.510 4.592 23.312 1.00 87.44 102 THR A O 1
ATOM 878 N N . THR A 1 103 ? -1.897 6.156 21.847 1.00 87.38 103 THR A N 1
ATOM 879 C CA . THR A 1 103 ? -2.666 7.244 22.474 1.00 87.38 103 THR A CA 1
ATOM 880 C C . THR A 1 103 ? -4.169 6.962 22.423 1.00 87.38 103 THR A C 1
ATOM 882 O O . THR A 1 103 ? -4.903 7.146 23.399 1.00 87.38 103 THR A O 1
ATOM 885 N N . GLN A 1 104 ? -4.639 6.437 21.292 1.00 83.88 104 GLN A N 1
ATOM 886 C CA . GLN A 1 104 ? -6.027 6.030 21.130 1.00 83.88 104 GLN A CA 1
ATOM 887 C C . GLN A 1 104 ? -6.388 4.830 22.028 1.00 83.88 104 GLN A C 1
ATOM 889 O O . GLN A 1 104 ? -7.516 4.740 22.504 1.00 83.88 104 GLN A O 1
ATOM 894 N N . PHE A 1 105 ? -5.443 3.920 22.295 1.00 78.56 105 PHE A N 1
ATOM 895 C CA . PHE A 1 105 ? -5.610 2.854 23.292 1.00 78.56 105 PHE A CA 1
ATOM 896 C C . PHE A 1 105 ? -5.806 3.427 24.701 1.00 78.56 105 PHE A C 1
ATOM 898 O O . PHE A 1 105 ? -6.745 3.037 25.388 1.00 78.56 105 PHE A O 1
ATOM 905 N N . GLY A 1 106 ? -4.955 4.368 25.125 1.00 71.25 106 GLY A N 1
ATOM 906 C CA . GLY A 1 106 ? -5.010 4.952 26.473 1.00 71.25 106 GLY A CA 1
ATOM 907 C C . GLY A 1 106 ? -6.291 5.742 26.768 1.00 71.25 106 GLY A C 1
ATOM 908 O O . GLY A 1 106 ? -6.698 5.857 27.920 1.00 71.25 106 GLY A O 1
ATOM 909 N N . SER A 1 107 ? -6.963 6.244 25.730 1.00 67.69 107 SER A N 1
ATOM 910 C CA . SER A 1 107 ? -8.242 6.966 25.830 1.00 67.69 107 SER A CA 1
ATOM 911 C C . SER A 1 107 ? -9.479 6.056 25.757 1.00 67.69 107 SER A C 1
ATOM 913 O O . SER A 1 107 ? -10.614 6.533 25.843 1.00 67.69 107 SER A O 1
ATOM 915 N N . TYR A 1 108 ? -9.292 4.741 25.623 1.00 67.19 108 TYR A N 1
ATOM 916 C CA . TYR A 1 108 ? -10.376 3.782 25.449 1.00 67.19 108 TYR A CA 1
ATOM 917 C C . TYR A 1 108 ? -10.921 3.268 26.788 1.00 67.19 108 TYR A C 1
ATOM 919 O O . TYR A 1 108 ? -10.399 2.322 27.369 1.00 67.19 108 TYR A O 1
ATOM 927 N N . SER A 1 109 ? -12.017 3.861 27.267 1.00 60.66 109 SER A N 1
ATOM 928 C CA . SER A 1 109 ? -12.734 3.405 28.473 1.00 60.66 109 SER A CA 1
ATOM 929 C C . SER A 1 109 ? -14.155 2.891 28.204 1.00 60.66 109 SER A C 1
ATOM 931 O O . SER A 1 109 ? -14.908 2.648 29.143 1.00 60.66 109 SER A O 1
ATOM 933 N N . MET A 1 110 ? -14.561 2.749 26.934 1.00 60.97 110 MET A N 1
ATOM 934 C CA . MET A 1 110 ? -15.989 2.719 26.579 1.00 60.97 110 MET A CA 1
ATOM 935 C C . MET A 1 110 ? -16.555 1.390 26.061 1.00 60.97 110 MET A C 1
ATOM 937 O O . MET A 1 110 ? -17.777 1.272 26.010 1.00 60.97 110 MET A O 1
ATOM 941 N N . ILE A 1 111 ? -15.741 0.385 25.710 1.00 64.62 111 ILE A N 1
ATOM 942 C CA . ILE A 1 111 ? -16.266 -0.881 25.157 1.00 64.62 111 ILE A CA 1
ATOM 943 C C . ILE A 1 111 ? -16.122 -2.021 26.180 1.00 64.62 111 ILE 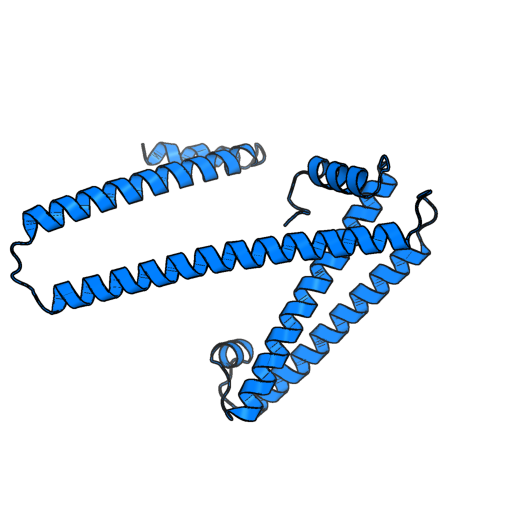A C 1
ATOM 945 O O . ILE A 1 111 ? -15.032 -2.212 26.711 1.00 64.62 111 ILE A O 1
ATOM 949 N N . PRO A 1 112 ? -17.173 -2.832 26.416 1.00 67.50 112 PRO A N 1
ATOM 950 C CA . PRO A 1 112 ? -17.117 -4.028 27.271 1.00 67.50 112 PRO A CA 1
ATOM 951 C C . PRO A 1 112 ? -16.230 -5.168 26.733 1.00 67.50 112 PRO A C 1
ATOM 953 O O . PRO A 1 112 ? -16.121 -6.214 27.365 1.00 67.50 112 PRO A O 1
ATOM 956 N N . ILE A 1 113 ? -15.655 -5.003 25.541 1.00 71.44 113 ILE A N 1
ATOM 957 C CA . ILE A 1 113 ? -14.820 -5.984 24.844 1.00 71.44 113 ILE A CA 1
ATOM 958 C C . ILE A 1 113 ? -13.363 -5.620 25.098 1.00 71.44 113 ILE A C 1
ATOM 960 O O . ILE A 1 113 ? -13.018 -4.438 25.157 1.00 71.44 113 ILE A O 1
ATOM 964 N N . SER A 1 114 ? -12.490 -6.622 25.204 1.00 78.81 114 SER A N 1
ATOM 965 C CA . SER A 1 114 ? -11.068 -6.343 25.376 1.00 78.81 114 SER A CA 1
ATOM 966 C C . SER A 1 114 ? -10.525 -5.535 24.192 1.00 78.81 114 SER A C 1
ATOM 968 O O . SER A 1 114 ? -10.768 -5.850 23.024 1.00 78.81 114 SER A O 1
ATOM 970 N N . VAL A 1 115 ? -9.750 -4.495 24.497 1.00 75.69 115 VAL A N 1
ATOM 971 C CA . VAL A 1 115 ? -9.174 -3.618 23.468 1.00 75.69 115 VAL A CA 1
ATOM 972 C C . VAL A 1 115 ? -8.248 -4.398 22.532 1.00 75.69 115 VAL A C 1
ATOM 974 O O . VAL A 1 115 ? -8.196 -4.118 21.340 1.00 75.69 115 VAL A O 1
ATOM 977 N N . ASN A 1 116 ? -7.597 -5.444 23.049 1.00 79.56 116 ASN A N 1
ATOM 978 C CA . ASN A 1 116 ? -6.770 -6.360 22.265 1.00 79.56 116 ASN A CA 1
ATOM 979 C C . ASN A 1 116 ? -7.584 -7.140 21.225 1.00 79.56 116 ASN A C 1
ATOM 981 O O . ASN A 1 116 ? -7.158 -7.237 20.080 1.00 79.56 116 ASN A O 1
ATOM 985 N N . GLN A 1 117 ? -8.769 -7.652 21.577 1.00 80.62 117 GLN A N 1
ATOM 986 C CA . GLN A 1 117 ? -9.642 -8.326 20.604 1.00 80.62 117 GLN A CA 1
ATOM 987 C C . GLN A 1 117 ? -10.090 -7.371 19.496 1.00 80.62 117 GLN A C 1
ATOM 989 O O . GLN A 1 117 ? -10.132 -7.758 18.328 1.00 80.62 117 GLN A O 1
ATOM 994 N N . VAL A 1 118 ? -10.400 -6.120 19.849 1.00 81.62 118 VAL A N 1
ATOM 995 C CA . VAL A 1 118 ? -10.745 -5.097 18.857 1.00 81.62 118 VAL A CA 1
ATOM 996 C C . VAL A 1 118 ? -9.552 -4.817 17.950 1.00 81.62 118 VAL A C 1
ATOM 998 O O . VAL A 1 118 ? -9.700 -4.847 16.733 1.00 81.62 118 VAL A O 1
ATOM 1001 N N . ASP A 1 119 ? -8.363 -4.620 18.511 1.00 83.44 119 ASP A N 1
ATOM 1002 C CA . ASP A 1 119 ? -7.153 -4.332 17.742 1.00 83.44 119 ASP A CA 1
ATOM 1003 C C . ASP A 1 119 ? -6.779 -5.463 16.772 1.00 83.44 119 ASP A C 1
ATOM 1005 O O . 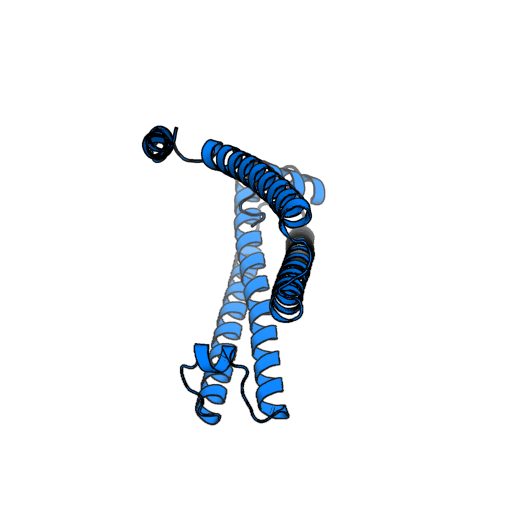ASP A 1 119 ? -6.572 -5.206 15.585 1.00 83.44 119 ASP A O 1
ATOM 1009 N N . THR A 1 120 ? -6.780 -6.716 17.236 1.00 86.38 120 THR A N 1
ATOM 1010 C CA . THR A 1 120 ? -6.537 -7.893 16.388 1.00 86.38 120 THR A CA 1
ATOM 1011 C C . THR A 1 120 ? -7.551 -7.973 15.250 1.00 86.38 120 THR A C 1
ATOM 1013 O O . THR A 1 120 ? -7.162 -8.089 14.089 1.00 86.38 120 THR A O 1
ATOM 1016 N N . CYS A 1 121 ? -8.843 -7.825 15.552 1.00 85.06 121 CYS A N 1
ATOM 1017 C CA . CYS A 1 121 ? -9.905 -7.883 14.549 1.00 85.06 121 CYS A CA 1
ATOM 1018 C C . CYS A 1 121 ? -9.750 -6.799 13.468 1.00 85.06 121 CYS A C 1
ATOM 1020 O O . CYS A 1 121 ? -9.903 -7.075 12.275 1.00 85.06 121 CYS A O 1
ATOM 1022 N N . LEU A 1 122 ? -9.424 -5.564 13.863 1.00 85.56 122 LEU A N 1
ATOM 1023 C CA . LEU A 1 122 ? -9.245 -4.461 12.918 1.00 85.56 122 LEU A CA 1
ATOM 1024 C C . LEU A 1 122 ? -7.986 -4.644 12.061 1.00 85.56 122 LEU A C 1
ATOM 1026 O O . LEU A 1 122 ? -8.047 -4.403 10.856 1.00 85.56 122 LEU A O 1
ATOM 1030 N N . LYS A 1 123 ? -6.879 -5.129 12.637 1.00 86.56 123 LYS A N 1
ATOM 1031 C CA . LYS A 1 123 ? -5.655 -5.475 11.893 1.00 86.56 123 LYS A CA 1
ATOM 1032 C C . LYS A 1 123 ? -5.905 -6.574 10.861 1.00 86.56 123 LYS A C 1
ATOM 1034 O O . LYS A 1 123 ? -5.545 -6.419 9.696 1.00 86.56 123 LYS A O 1
ATOM 1039 N N . GLU A 1 124 ? -6.575 -7.655 11.254 1.00 85.44 124 GLU A N 1
ATOM 1040 C CA . GLU A 1 124 ? -6.972 -8.729 10.335 1.00 85.44 124 GLU A CA 1
ATOM 1041 C C . GLU A 1 124 ? -7.886 -8.216 9.222 1.00 85.44 124 GLU A C 1
ATOM 1043 O O . GLU A 1 124 ? -7.759 -8.617 8.064 1.00 85.44 124 GLU A O 1
ATOM 1048 N N . TYR A 1 125 ? -8.805 -7.307 9.556 1.00 82.44 125 TYR A N 1
ATOM 1049 C CA . TYR A 1 125 ? -9.682 -6.683 8.576 1.00 82.44 125 TYR A CA 1
ATOM 1050 C C . TYR A 1 125 ? -8.892 -5.872 7.539 1.00 82.44 125 TYR A C 1
ATOM 1052 O O . TYR A 1 125 ? -9.112 -6.067 6.341 1.00 82.44 125 TYR A O 1
ATOM 1060 N N . VAL A 1 126 ? -7.952 -5.022 7.974 1.00 80.38 126 VAL A N 1
ATOM 1061 C CA . VAL A 1 126 ? -7.056 -4.258 7.085 1.00 80.38 126 VAL A CA 1
ATOM 1062 C C . VAL A 1 126 ? -6.282 -5.207 6.168 1.00 80.38 126 VAL A C 1
ATOM 1064 O O . VAL A 1 126 ? -6.365 -5.084 4.944 1.00 80.38 126 VAL A O 1
ATOM 1067 N N . ASN A 1 127 ? -5.611 -6.206 6.747 1.00 81.56 127 ASN A N 1
ATOM 1068 C CA . ASN A 1 127 ? -4.795 -7.169 6.006 1.00 81.56 127 ASN A CA 1
ATOM 1069 C C . ASN A 1 127 ? -5.599 -7.904 4.934 1.00 81.56 127 ASN A C 1
ATOM 1071 O O . ASN A 1 127 ? -5.189 -7.955 3.775 1.00 81.56 127 ASN A O 1
ATOM 1075 N N . HIS A 1 128 ? -6.773 -8.424 5.290 1.00 79.94 128 HIS A N 1
ATOM 1076 C CA . HIS A 1 128 ? -7.618 -9.156 4.352 1.00 79.94 128 HIS A CA 1
ATOM 1077 C C . HIS A 1 128 ? -8.078 -8.280 3.179 1.00 79.94 128 HIS A C 1
ATOM 1079 O O . HIS A 1 128 ? -8.040 -8.703 2.023 1.00 79.94 128 HIS A O 1
ATOM 1085 N N . GLN A 1 129 ? -8.489 -7.036 3.449 1.00 76.62 129 GLN A N 1
ATOM 1086 C CA . GLN A 1 129 ? -8.908 -6.118 2.387 1.00 76.62 129 GLN A CA 1
ATOM 1087 C C . GLN A 1 129 ? -7.744 -5.737 1.467 1.00 76.62 129 GLN A C 1
ATOM 1089 O O . GLN A 1 129 ? -7.932 -5.621 0.255 1.00 76.62 129 GLN A O 1
ATOM 1094 N N . ARG A 1 130 ? -6.542 -5.564 2.021 1.00 78.00 130 ARG A N 1
ATOM 1095 C CA . ARG A 1 130 ? -5.344 -5.232 1.246 1.00 78.00 130 ARG A CA 1
ATOM 1096 C C . ARG A 1 130 ? -4.879 -6.406 0.385 1.00 78.00 130 ARG A C 1
ATOM 1098 O O . ARG A 1 130 ? -4.617 -6.203 -0.795 1.00 78.00 130 ARG A O 1
ATOM 1105 N N . GLN A 1 131 ? -4.909 -7.633 0.899 1.00 77.38 131 GLN A N 1
ATOM 1106 C CA . GLN A 1 131 ? -4.626 -8.844 0.113 1.00 77.38 131 GLN A CA 1
ATOM 1107 C C . GLN A 1 131 ? -5.605 -9.040 -1.050 1.00 77.38 131 GLN A C 1
ATOM 1109 O O . GLN A 1 131 ? -5.192 -9.343 -2.173 1.00 77.38 131 GLN A O 1
ATOM 1114 N N . TYR A 1 132 ? -6.901 -8.823 -0.805 1.00 75.56 132 TYR A N 1
ATOM 1115 C CA . TYR A 1 132 ? -7.912 -8.865 -1.861 1.00 75.56 132 TYR A CA 1
ATOM 1116 C C . TYR A 1 132 ? -7.596 -7.863 -2.979 1.00 75.56 132 TYR A C 1
ATOM 1118 O O . TYR A 1 132 ? -7.697 -8.193 -4.161 1.00 75.56 132 TYR A O 1
ATOM 1126 N N . LEU A 1 133 ? -7.175 -6.650 -2.613 1.00 69.38 133 LEU A N 1
ATOM 1127 C CA . LEU A 1 133 ? -6.825 -5.621 -3.587 1.00 69.38 133 LEU A CA 1
ATOM 1128 C C . LEU A 1 133 ? -5.592 -5.950 -4.402 1.00 69.38 133 LEU A C 1
ATOM 1130 O O . LEU A 1 133 ? -5.626 -5.784 -5.617 1.00 69.38 133 LEU A O 1
ATOM 1134 N N . VAL A 1 134 ? -4.536 -6.426 -3.746 1.00 71.50 134 VAL A N 1
ATOM 1135 C CA . VAL A 1 134 ? -3.320 -6.875 -4.429 1.00 71.50 134 VAL A CA 1
ATOM 1136 C C . VAL A 1 134 ? -3.692 -7.915 -5.480 1.00 71.50 134 VAL A C 1
ATOM 1138 O O . VAL A 1 134 ? -3.389 -7.729 -6.651 1.00 71.50 134 VAL A O 1
ATOM 1141 N N . THR A 1 135 ? -4.473 -8.926 -5.098 1.00 71.88 135 THR A N 1
ATOM 1142 C CA . THR A 1 135 ? -4.929 -9.979 -6.018 1.00 71.88 135 THR A CA 1
ATOM 1143 C C . THR A 1 135 ? -5.734 -9.413 -7.190 1.00 71.88 135 THR A C 1
ATOM 1145 O O . THR A 1 135 ? -5.481 -9.750 -8.347 1.00 71.88 135 THR A O 1
ATOM 1148 N N . LYS A 1 136 ? -6.700 -8.524 -6.917 1.00 69.94 136 LYS A N 1
ATOM 1149 C CA . LYS A 1 136 ? -7.520 -7.893 -7.960 1.00 69.94 136 LYS A CA 1
ATOM 1150 C C . LYS A 1 136 ? -6.660 -7.097 -8.946 1.00 69.94 136 LYS A C 1
ATOM 1152 O O . LYS A 1 136 ? -6.844 -7.244 -10.153 1.00 69.94 136 LYS A O 1
ATOM 1157 N N . ASN A 1 137 ? -5.738 -6.284 -8.441 1.00 65.50 137 ASN A N 1
ATOM 1158 C CA . ASN A 1 137 ? -4.884 -5.433 -9.262 1.00 65.50 137 ASN A CA 1
ATOM 1159 C C . ASN A 1 137 ? -3.884 -6.263 -10.072 1.00 65.50 137 ASN A C 1
ATOM 1161 O O . ASN A 1 137 ? -3.717 -6.003 -11.258 1.00 65.50 137 ASN A O 1
ATOM 1165 N N . SER A 1 138 ? -3.286 -7.303 -9.483 1.00 65.44 138 SER A N 1
ATOM 1166 C CA . SER A 1 138 ? -2.414 -8.239 -10.202 1.00 65.44 138 SER A CA 1
ATOM 1167 C C . SER A 1 138 ? -3.146 -8.916 -11.361 1.00 65.44 138 SER A C 1
ATOM 1169 O O . SER A 1 138 ? -2.612 -8.990 -12.463 1.00 65.44 138 SER A O 1
ATOM 1171 N N . ASN A 1 139 ? -4.398 -9.331 -11.154 1.00 70.56 139 ASN A N 1
ATOM 1172 C CA . ASN A 1 139 ? -5.212 -9.920 -12.219 1.00 70.56 139 ASN A CA 1
ATOM 1173 C C . ASN A 1 139 ? -5.534 -8.919 -13.340 1.00 70.56 139 ASN A C 1
ATOM 1175 O O . ASN A 1 139 ? -5.594 -9.302 -14.505 1.00 70.56 139 ASN A O 1
ATOM 1179 N N . GLN A 1 140 ? -5.771 -7.646 -13.009 1.00 62.19 140 GLN A N 1
ATOM 1180 C CA . GLN A 1 140 ? -5.993 -6.598 -14.012 1.00 62.19 140 GLN A CA 1
ATOM 1181 C C . GLN A 1 140 ? -4.714 -6.274 -14.790 1.00 62.19 140 GLN A C 1
ATOM 1183 O O . GLN A 1 140 ? -4.769 -6.130 -16.007 1.00 62.19 140 GLN A O 1
ATOM 1188 N N . LEU A 1 141 ? -3.567 -6.218 -14.108 1.00 59.56 141 LEU A N 1
ATOM 1189 C CA . LEU A 1 141 ? -2.271 -5.994 -14.741 1.00 59.56 141 LEU A CA 1
ATOM 1190 C C . LEU A 1 141 ? -1.915 -7.127 -15.710 1.00 59.56 141 LEU A C 1
ATOM 1192 O O . LEU A 1 141 ? -1.485 -6.846 -16.822 1.00 59.56 141 LEU A O 1
ATOM 1196 N N . ALA A 1 142 ? -2.151 -8.384 -15.324 1.00 69.12 142 ALA A N 1
ATOM 1197 C CA . ALA A 1 142 ? -1.927 -9.536 -16.197 1.00 69.12 142 ALA A CA 1
ATOM 1198 C C . ALA A 1 142 ? -2.753 -9.437 -17.491 1.00 69.12 142 ALA A C 1
ATOM 1200 O O . ALA A 1 142 ? -2.213 -9.581 -18.582 1.00 69.12 142 ALA A O 1
ATOM 1201 N N . LYS A 1 143 ? -4.039 -9.075 -17.384 1.00 71.31 143 LYS A N 1
ATOM 1202 C CA . LYS A 1 143 ? -4.892 -8.844 -18.562 1.00 71.31 143 LYS A CA 1
ATOM 1203 C C . LYS A 1 143 ? -4.351 -7.737 -19.466 1.00 71.31 143 LYS A C 1
ATOM 1205 O O . LYS A 1 143 ? -4.337 -7.900 -20.679 1.00 71.31 143 LYS A O 1
ATOM 1210 N N . LEU A 1 144 ? -3.882 -6.632 -18.884 1.00 58.88 144 LEU A N 1
ATOM 1211 C CA . LEU A 1 144 ? -3.295 -5.535 -19.654 1.00 58.88 144 LEU A CA 1
ATOM 1212 C C . LEU A 1 144 ? -2.008 -5.971 -20.373 1.00 58.88 144 LEU A C 1
ATOM 1214 O O . LEU A 1 144 ? -1.780 -5.591 -21.519 1.00 58.88 144 LEU A O 1
ATOM 1218 N N . GLN A 1 145 ? -1.170 -6.782 -19.722 1.00 59.06 145 GLN A N 1
ATOM 1219 C CA . GLN A 1 145 ? 0.036 -7.343 -20.336 1.00 59.06 145 GLN A CA 1
ATOM 1220 C C . GLN A 1 145 ? -0.309 -8.262 -21.513 1.00 59.06 145 GLN A C 1
ATOM 1222 O O . GLN A 1 145 ? 0.298 -8.127 -22.578 1.00 59.06 145 GLN A O 1
ATOM 1227 N N . ASP A 1 146 ? -1.314 -9.127 -21.354 1.00 74.44 146 ASP A N 1
ATOM 1228 C CA . ASP A 1 146 ? -1.819 -9.990 -22.426 1.00 74.44 146 ASP A CA 1
ATOM 1229 C C . ASP A 1 146 ? -2.341 -9.162 -23.613 1.00 74.44 146 ASP A C 1
ATOM 1231 O O . ASP A 1 146 ? -2.045 -9.468 -24.769 1.00 74.44 146 ASP A O 1
ATOM 1235 N N . GLU A 1 147 ? -3.063 -8.070 -23.344 1.00 67.62 147 GLU A N 1
ATOM 1236 C CA . GLU A 1 147 ? -3.568 -7.151 -24.371 1.00 67.62 147 GLU A CA 1
ATOM 1237 C C . GLU A 1 147 ? -2.441 -6.430 -25.121 1.00 67.62 147 GLU A C 1
ATOM 1239 O O . GLU A 1 147 ? -2.456 -6.374 -26.353 1.00 67.62 147 GLU A O 1
ATOM 1244 N N . ILE A 1 148 ? -1.434 -5.915 -24.407 1.00 65.62 148 ILE A N 1
ATOM 1245 C CA . ILE A 1 148 ? -0.258 -5.281 -25.023 1.00 65.62 148 ILE A CA 1
ATOM 1246 C C . ILE A 1 148 ? 0.494 -6.293 -25.892 1.00 65.62 148 ILE A C 1
ATOM 1248 O O . ILE A 1 148 ? 0.909 -5.961 -27.004 1.00 65.62 148 ILE A O 1
ATOM 1252 N N . HIS A 1 149 ? 0.661 -7.528 -25.416 1.00 68.88 149 HIS A N 1
ATOM 1253 C CA . HIS A 1 149 ? 1.335 -8.577 -26.175 1.00 68.88 149 HIS A CA 1
ATOM 1254 C C . HIS A 1 149 ? 0.546 -8.955 -27.435 1.00 68.88 149 HIS A C 1
ATOM 1256 O O . HIS A 1 149 ? 1.127 -9.072 -28.515 1.00 68.88 149 HIS A O 1
ATOM 1262 N N . ALA A 1 150 ? -0.778 -9.091 -27.328 1.00 70.62 150 ALA A N 1
ATOM 1263 C CA . ALA A 1 150 ? -1.650 -9.343 -28.470 1.00 70.62 150 ALA A CA 1
ATOM 1264 C C . ALA A 1 150 ? -1.570 -8.215 -29.513 1.00 70.62 150 ALA A C 1
ATOM 1266 O O . ALA A 1 150 ? -1.483 -8.495 -30.709 1.00 70.62 150 ALA A O 1
ATOM 1267 N N . ASN A 1 151 ? -1.524 -6.953 -29.074 1.00 68.06 151 ASN A N 1
ATOM 1268 C CA . ASN A 1 151 ? -1.389 -5.800 -29.966 1.00 68.06 151 ASN A CA 1
ATOM 1269 C C . ASN A 1 151 ? -0.017 -5.757 -30.661 1.00 68.06 151 ASN A C 1
ATOM 1271 O O . ASN A 1 151 ? 0.042 -5.567 -31.872 1.00 68.06 151 ASN A O 1
ATOM 1275 N N . LYS A 1 152 ? 1.084 -6.019 -29.944 1.00 70.12 152 LYS A N 1
ATOM 1276 C CA . LYS A 1 152 ? 2.427 -6.107 -30.554 1.00 70.12 152 LYS A CA 1
ATOM 1277 C C . LYS A 1 152 ? 2.536 -7.252 -31.560 1.00 70.12 152 LYS A C 1
ATOM 1279 O O . LYS A 1 152 ? 3.149 -7.103 -32.619 1.00 70.12 152 LYS A O 1
ATOM 1284 N N . LEU A 1 153 ? 1.936 -8.401 -31.248 1.00 66.56 153 LEU A N 1
ATOM 1285 C CA . LEU A 1 153 ? 1.872 -9.537 -32.166 1.00 66.56 153 LEU A CA 1
ATOM 1286 C C . LEU A 1 153 ? 1.086 -9.170 -33.431 1.00 66.56 153 LEU A C 1
ATOM 1288 O O . LEU A 1 153 ? 1.531 -9.475 -34.536 1.00 66.56 153 LEU A O 1
ATOM 1292 N N . TYR A 1 154 ? -0.040 -8.471 -33.275 1.00 63.28 154 TYR A N 1
ATOM 1293 C CA . TYR A 1 154 ? -0.831 -7.953 -34.387 1.00 63.28 154 TYR A CA 1
ATOM 1294 C C . TYR A 1 154 ? -0.012 -7.006 -35.278 1.00 63.28 154 TYR A C 1
ATOM 1296 O O . TYR A 1 154 ? 0.070 -7.231 -36.483 1.00 63.28 154 TYR A O 1
ATOM 1304 N N . GLU A 1 155 ? 0.671 -6.015 -34.701 1.00 68.94 155 GLU A N 1
ATOM 1305 C CA . GLU A 1 155 ? 1.558 -5.101 -35.441 1.00 68.94 155 GLU A CA 1
ATOM 1306 C C . GLU A 1 155 ? 2.664 -5.848 -36.200 1.00 68.94 155 GLU A C 1
ATOM 1308 O O . GLU A 1 155 ? 2.942 -5.558 -37.367 1.00 68.94 155 GLU A O 1
ATOM 1313 N N . THR A 1 156 ? 3.257 -6.865 -35.571 1.00 66.88 156 THR A N 1
ATOM 1314 C CA . THR A 1 156 ? 4.310 -7.692 -36.176 1.00 66.88 156 THR A CA 1
ATOM 1315 C C . THR A 1 156 ? 3.786 -8.481 -37.379 1.00 66.88 156 THR A C 1
ATOM 1317 O O . THR A 1 156 ? 4.445 -8.529 -38.420 1.00 66.88 156 THR A O 1
ATOM 1320 N N . ILE A 1 157 ? 2.587 -9.065 -37.278 1.00 56.28 157 ILE A N 1
ATOM 1321 C CA . ILE A 1 157 ? 1.940 -9.799 -38.378 1.00 56.28 157 ILE A CA 1
ATOM 1322 C C . ILE A 1 157 ? 1.612 -8.852 -39.538 1.00 56.28 157 ILE A C 1
ATOM 1324 O O . ILE A 1 157 ? 1.921 -9.177 -40.685 1.00 56.28 157 ILE A O 1
ATOM 1328 N N . MET A 1 158 ? 1.058 -7.672 -39.244 1.00 60.47 158 MET A N 1
ATOM 1329 C CA . MET A 1 158 ? 0.714 -6.662 -40.254 1.00 60.47 158 MET A CA 1
ATOM 1330 C C . MET A 1 158 ? 1.953 -6.136 -40.989 1.00 60.47 158 MET A C 1
ATOM 1332 O O . MET A 1 158 ? 1.905 -5.913 -42.196 1.00 60.47 158 MET A O 1
ATOM 1336 N N . THR A 1 159 ? 3.078 -6.001 -40.283 1.00 65.69 159 THR A N 1
ATOM 1337 C CA . THR A 1 159 ? 4.362 -5.592 -40.877 1.00 65.69 159 THR A CA 1
ATOM 1338 C C . THR A 1 159 ? 4.971 -6.702 -41.739 1.00 65.69 159 THR A C 1
ATOM 1340 O O . THR A 1 159 ? 5.571 -6.429 -42.777 1.00 65.69 159 THR A O 1
ATOM 1343 N N . SER A 1 160 ? 4.812 -7.963 -41.330 1.00 63.84 160 SER A N 1
ATOM 1344 C CA . SER A 1 160 ? 5.470 -9.111 -41.970 1.00 63.84 160 SER A CA 1
ATOM 1345 C C . SER A 1 160 ? 4.705 -9.675 -43.174 1.00 63.84 160 SER A C 1
ATOM 1347 O O . SER A 1 160 ? 5.316 -10.302 -44.038 1.00 63.84 160 SER A O 1
ATOM 1349 N N . TYR A 1 161 ? 3.385 -9.465 -43.259 1.00 57.53 161 TYR A N 1
ATOM 1350 C CA . TYR A 1 161 ? 2.537 -10.058 -44.302 1.00 57.53 161 TYR A CA 1
ATOM 1351 C C . TYR A 1 161 ? 1.511 -9.067 -44.891 1.00 57.53 161 TYR A C 1
ATOM 1353 O O . TYR A 1 161 ? 0.304 -9.235 -44.707 1.00 57.53 161 TYR A O 1
ATOM 1361 N N . PRO A 1 162 ? 1.962 -8.066 -45.668 1.00 55.34 162 PRO A N 1
ATOM 1362 C CA . PRO A 1 162 ? 1.119 -6.964 -46.149 1.00 55.34 162 PRO A CA 1
ATOM 1363 C C . PRO A 1 162 ? 0.038 -7.360 -47.177 1.00 55.34 162 PRO A C 1
ATOM 1365 O O . PRO A 1 162 ? -0.866 -6.573 -47.432 1.00 55.34 162 PRO A O 1
ATOM 1368 N N . ASN A 1 163 ? 0.103 -8.570 -47.755 1.00 55.81 163 ASN A N 1
ATOM 1369 C CA . ASN A 1 163 ? -0.779 -9.031 -48.842 1.00 55.81 163 ASN A CA 1
ATOM 1370 C C . ASN A 1 163 ? -1.711 -10.198 -48.456 1.00 55.81 163 ASN A C 1
ATOM 1372 O O . ASN A 1 163 ? -2.281 -10.840 -49.342 1.00 55.81 163 ASN A O 1
ATOM 1376 N N . LEU A 1 164 ? -1.869 -10.525 -47.165 1.00 54.25 164 LEU A N 1
ATOM 1377 C CA . LEU A 1 164 ? -2.924 -11.466 -46.757 1.00 54.25 164 LEU A CA 1
ATOM 1378 C C . LEU A 1 164 ? -4.273 -10.894 -47.208 1.00 54.25 164 LEU A C 1
ATOM 1380 O O . LEU A 1 164 ? -4.462 -9.693 -47.087 1.00 54.25 164 LEU A O 1
ATOM 1384 N N . ASN A 1 165 ? -5.179 -11.708 -47.760 1.00 53.25 165 ASN A N 1
ATOM 1385 C CA . ASN A 1 165 ? -6.460 -11.256 -48.320 1.00 53.25 165 ASN A CA 1
ATOM 1386 C C . ASN A 1 165 ? -7.364 -10.729 -47.191 1.00 53.25 165 ASN A C 1
ATOM 1388 O O . ASN A 1 165 ? -8.113 -11.463 -46.548 1.00 53.25 165 ASN A O 1
ATOM 1392 N N . THR A 1 166 ? -7.152 -9.457 -46.879 1.00 52.28 166 THR A N 1
ATOM 1393 C CA . THR A 1 166 ? -7.255 -8.901 -45.532 1.00 52.28 166 THR A CA 1
ATOM 1394 C C . THR A 1 166 ? -8.655 -8.397 -45.266 1.00 52.28 166 THR A C 1
ATOM 1396 O O . THR A 1 166 ? -9.118 -8.515 -44.148 1.00 52.28 166 THR A O 1
ATOM 1399 N N . ASN A 1 167 ? -9.380 -7.932 -46.280 1.00 51.75 167 ASN A N 1
ATOM 1400 C CA . ASN A 1 167 ? -10.583 -7.134 -46.061 1.00 51.75 167 ASN A CA 1
ATOM 1401 C C . ASN A 1 167 ? -11.707 -7.891 -45.335 1.00 51.75 167 ASN A C 1
ATOM 1403 O O . ASN A 1 167 ? -12.167 -7.404 -44.321 1.00 51.75 167 ASN A O 1
ATOM 1407 N N . GLN A 1 168 ? -12.080 -9.120 -45.713 1.00 52.31 168 GLN A N 1
ATOM 1408 C CA . GLN A 1 168 ? -13.162 -9.832 -44.999 1.00 52.31 168 GLN A CA 1
ATOM 1409 C C . GLN A 1 168 ? -12.786 -10.292 -43.580 1.00 52.31 168 GLN A C 1
ATOM 1411 O O . GLN A 1 168 ? -13.639 -10.305 -42.693 1.00 52.31 168 GLN A O 1
ATOM 1416 N N . PHE A 1 169 ? -11.527 -10.678 -43.355 1.00 51.78 169 PHE A N 1
ATOM 1417 C CA . PHE A 1 169 ? -11.055 -11.109 -42.035 1.00 51.78 169 PHE A CA 1
ATOM 1418 C C . PHE A 1 169 ? -10.797 -9.905 -41.115 1.00 51.78 169 PHE A C 1
ATOM 1420 O O . PHE A 1 169 ? -11.139 -9.940 -39.935 1.00 51.78 169 PHE A O 1
ATOM 1427 N N . ILE A 1 170 ? -10.273 -8.809 -41.675 1.00 52.22 170 ILE A N 1
ATOM 1428 C CA . ILE A 1 170 ? -10.152 -7.505 -41.019 1.00 52.22 170 ILE A CA 1
ATOM 1429 C C . ILE A 1 170 ? -11.538 -6.955 -40.695 1.00 52.22 170 ILE A C 1
ATOM 1431 O O . ILE A 1 170 ? -11.744 -6.554 -39.562 1.00 52.22 170 ILE A O 1
ATOM 1435 N N . ASP A 1 171 ? -12.510 -7.000 -41.605 1.00 54.59 171 ASP A N 1
ATOM 1436 C CA . ASP A 1 171 ? -13.869 -6.504 -41.355 1.00 54.59 171 ASP A CA 1
ATOM 1437 C C . ASP A 1 171 ? -14.553 -7.288 -40.226 1.00 54.59 171 ASP A C 1
ATOM 1439 O O . ASP A 1 171 ? -15.234 -6.707 -39.379 1.00 54.59 171 ASP A O 1
ATOM 1443 N N . GLN A 1 172 ? -14.327 -8.604 -40.146 1.00 53.53 172 GLN A N 1
ATOM 1444 C CA . GLN A 1 172 ? -14.818 -9.421 -39.033 1.00 53.53 172 GLN A CA 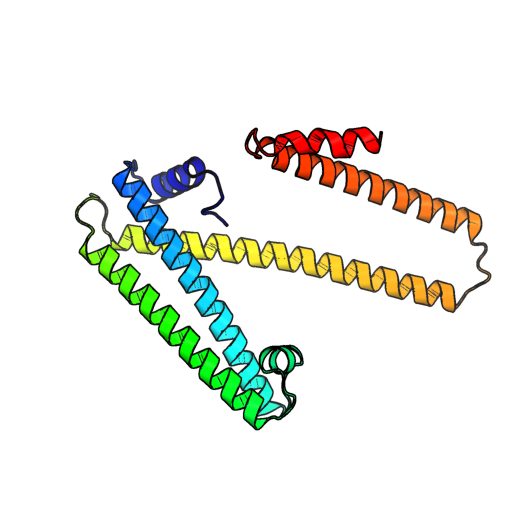1
ATOM 1445 C C . GLN A 1 172 ? -14.113 -9.095 -37.711 1.00 53.53 172 GLN A C 1
ATOM 1447 O O . GLN A 1 172 ? -14.778 -8.993 -36.680 1.00 53.53 172 GLN A O 1
ATOM 1452 N N . LEU A 1 173 ? -12.795 -8.884 -37.714 1.00 54.06 173 LEU A N 1
ATOM 1453 C CA . LEU A 1 173 ? -12.046 -8.496 -36.515 1.00 54.06 173 LEU A CA 1
ATOM 1454 C C . LEU A 1 173 ? -12.366 -7.069 -36.059 1.00 54.06 173 LEU A C 1
ATOM 1456 O O . LEU A 1 173 ? -12.515 -6.844 -34.860 1.00 54.06 173 LEU A O 1
ATOM 1460 N N . ILE A 1 174 ? -12.542 -6.131 -36.991 1.00 58.69 174 ILE A N 1
ATOM 1461 C CA . ILE A 1 174 ? -13.030 -4.773 -36.735 1.00 58.69 174 ILE A CA 1
ATOM 1462 C C . ILE A 1 174 ? -14.440 -4.850 -36.157 1.00 58.69 174 ILE A C 1
ATOM 1464 O O . ILE A 1 174 ? -14.701 -4.206 -35.149 1.00 58.69 174 ILE A O 1
ATOM 1468 N N . SER A 1 175 ? -15.325 -5.688 -36.703 1.00 62.56 175 SER A N 1
ATOM 1469 C CA . SER A 1 175 ? -16.678 -5.885 -36.166 1.00 62.56 175 SER A CA 1
ATOM 1470 C C . SER A 1 175 ? -16.667 -6.465 -34.747 1.00 62.56 175 SER A C 1
ATOM 1472 O O . SER A 1 175 ? -17.405 -5.999 -33.875 1.00 62.56 175 SER A O 1
ATOM 1474 N N . ILE A 1 176 ? -15.804 -7.450 -34.475 1.00 65.44 176 ILE A N 1
ATOM 1475 C CA . ILE A 1 176 ? -15.627 -8.014 -33.130 1.00 65.44 176 ILE A CA 1
ATOM 1476 C C . ILE A 1 176 ? -15.064 -6.956 -32.179 1.00 65.44 176 ILE A C 1
ATOM 1478 O O . ILE A 1 176 ? -15.563 -6.823 -31.062 1.00 65.44 176 ILE A O 1
ATOM 1482 N N . ARG A 1 177 ? -14.072 -6.169 -32.612 1.00 62.09 177 ARG A N 1
ATOM 1483 C CA . ARG A 1 177 ? -13.497 -5.088 -31.804 1.00 62.09 177 ARG A CA 1
ATOM 1484 C C . ARG A 1 177 ? -14.495 -3.973 -31.538 1.00 62.09 177 ARG A C 1
ATOM 1486 O O . ARG A 1 177 ? -14.600 -3.555 -30.396 1.00 62.09 177 ARG A O 1
ATOM 1493 N N . GLN A 1 178 ? -15.287 -3.568 -32.524 1.00 63.25 178 GLN A N 1
ATOM 1494 C CA . GLN A 1 178 ? -16.373 -2.605 -32.344 1.00 63.25 178 GLN A CA 1
ATOM 1495 C C . GLN A 1 178 ? -17.397 -3.113 -31.329 1.00 63.25 178 GLN A C 1
ATOM 1497 O O . GLN A 1 178 ? -17.756 -2.372 -30.422 1.00 63.25 178 GLN A O 1
ATOM 1502 N N . LYS A 1 179 ? -17.792 -4.393 -31.394 1.00 68.38 179 LYS A N 1
ATOM 1503 C CA . LYS A 1 179 ? -18.667 -5.000 -30.378 1.00 68.38 179 LYS A CA 1
ATOM 1504 C C . LYS A 1 179 ? -18.036 -5.025 -28.988 1.00 68.38 179 LYS A C 1
ATOM 1506 O O . LYS A 1 179 ? -18.725 -4.758 -28.012 1.00 68.38 179 LYS A O 1
ATOM 1511 N N . GLN A 1 180 ? -16.749 -5.344 -28.877 1.00 54.72 180 GLN A N 1
ATOM 1512 C CA . GLN A 1 180 ? -16.045 -5.334 -27.592 1.00 54.72 180 GLN A CA 1
ATOM 1513 C C . GLN A 1 180 ? -15.937 -3.921 -27.011 1.00 54.72 180 GLN A C 1
ATOM 1515 O O . GLN A 1 180 ? -16.177 -3.754 -25.820 1.00 54.72 180 GLN A O 1
ATOM 1520 N N . THR A 1 181 ? -15.637 -2.916 -27.837 1.00 67.06 181 THR A N 1
ATOM 1521 C CA . THR A 1 181 ? -15.624 -1.504 -27.434 1.00 67.06 181 THR A CA 1
ATOM 1522 C C . THR A 1 181 ? -17.011 -1.048 -27.005 1.00 67.06 181 THR A C 1
ATOM 1524 O O . THR A 1 181 ? -17.134 -0.437 -25.956 1.00 67.06 181 THR A O 1
ATOM 1527 N N . GLN A 1 182 ? -18.060 -1.423 -27.738 1.00 62.44 182 GLN A N 1
ATOM 1528 C CA . GLN A 1 182 ? -19.440 -1.074 -27.404 1.00 62.44 182 GLN A CA 1
ATOM 1529 C C . GLN A 1 182 ? -19.883 -1.704 -26.074 1.00 62.44 182 GLN A C 1
ATOM 1531 O O . GLN A 1 182 ? -20.450 -1.023 -25.230 1.00 62.44 182 GLN A O 1
ATOM 1536 N N . ILE A 1 183 ? -19.537 -2.974 -25.826 1.00 66.38 183 ILE A N 1
ATOM 1537 C CA . ILE A 1 183 ? -19.775 -3.636 -24.531 1.00 66.38 183 ILE A CA 1
ATOM 1538 C C . ILE A 1 183 ? -18.970 -2.962 -23.412 1.00 66.38 183 ILE A C 1
ATOM 1540 O O . ILE A 1 183 ? -19.473 -2.802 -22.301 1.00 66.38 183 ILE A O 1
ATOM 1544 N N . LEU A 1 184 ? -17.720 -2.573 -23.675 1.00 62.62 184 LEU A N 1
ATOM 1545 C CA . LEU A 1 184 ? -16.883 -1.884 -22.695 1.00 62.62 184 LEU A CA 1
ATOM 1546 C C . LEU A 1 184 ? -17.446 -0.499 -22.368 1.00 62.62 184 LEU A C 1
ATOM 1548 O O . LEU A 1 184 ? -17.522 -0.152 -21.197 1.00 62.62 184 LEU A O 1
ATOM 1552 N N . GLU A 1 185 ? -17.879 0.264 -23.369 1.00 58.25 185 GLU A N 1
ATOM 1553 C CA . GLU A 1 185 ? -18.540 1.559 -23.205 1.00 58.25 185 GLU A CA 1
ATOM 1554 C C . GLU A 1 185 ? -19.871 1.418 -22.470 1.00 58.25 185 GLU A C 1
ATOM 1556 O O . GLU A 1 185 ? -20.148 2.221 -21.589 1.00 58.25 185 GLU A O 1
ATOM 1561 N N . GLU A 1 186 ? -20.665 0.383 -22.752 1.00 52.66 186 GLU A N 1
ATOM 1562 C CA . GLU A 1 186 ? -21.889 0.075 -22.006 1.00 52.66 186 GLU A CA 1
ATOM 1563 C C . GLU A 1 186 ? -21.589 -0.261 -20.542 1.00 52.66 186 GLU A C 1
ATOM 1565 O O . GLU A 1 186 ? -22.266 0.249 -19.650 1.00 52.66 186 GLU A O 1
ATOM 1570 N N . LEU A 1 187 ? -20.556 -1.065 -20.267 1.00 51.66 187 LEU A N 1
ATOM 1571 C CA . LEU A 1 187 ? -20.113 -1.382 -18.906 1.00 51.66 187 LEU A CA 1
ATOM 1572 C C . LEU A 1 187 ? -19.560 -0.150 -18.186 1.00 51.66 187 LEU A C 1
ATOM 1574 O O . LEU A 1 187 ? -19.870 0.045 -17.013 1.00 51.66 187 LEU A O 1
ATOM 1578 N N . LEU A 1 188 ? -18.807 0.699 -18.887 1.00 57.78 188 LEU A N 1
ATOM 1579 C CA . LEU A 1 188 ? -18.265 1.948 -18.362 1.00 57.78 188 LEU A CA 1
ATOM 1580 C C . LEU A 1 188 ? -19.385 2.958 -18.104 1.00 57.78 188 LEU A C 1
ATOM 1582 O O . LEU A 1 188 ? -19.389 3.597 -17.067 1.00 57.78 188 LEU A O 1
ATOM 1586 N N . GLN A 1 189 ? -20.377 3.069 -18.989 1.00 49.75 189 GLN A N 1
ATOM 1587 C CA . GLN A 1 189 ? -21.598 3.861 -18.802 1.00 49.75 189 GLN A CA 1
ATOM 1588 C C . GLN A 1 189 ? -22.424 3.341 -17.624 1.00 49.75 189 GLN A C 1
ATOM 1590 O O . GLN A 1 189 ? -23.018 4.133 -16.895 1.00 49.75 189 GLN A O 1
ATOM 1595 N N . LEU A 1 190 ? -22.456 2.025 -17.402 1.00 47.69 190 LEU A N 1
ATOM 1596 C CA . LEU A 1 190 ? -23.098 1.419 -16.239 1.00 47.69 190 LEU A CA 1
ATOM 1597 C C . LEU A 1 190 ? -22.321 1.737 -14.955 1.00 47.69 190 LEU A C 1
ATOM 1599 O O . LEU A 1 190 ? -22.936 2.123 -13.966 1.00 47.69 190 LEU A O 1
ATOM 1603 N N . GLU A 1 191 ? -20.989 1.643 -14.978 1.00 53.88 191 GLU A N 1
ATOM 1604 C CA . GLU A 1 191 ? -20.104 2.059 -13.884 1.00 53.88 191 GLU A CA 1
ATOM 1605 C C . GLU A 1 191 ? -20.240 3.556 -13.600 1.00 53.88 191 GLU A C 1
ATOM 1607 O O . GLU A 1 191 ? -20.419 3.936 -12.451 1.00 53.88 191 GLU A O 1
ATOM 1612 N N . ILE A 1 192 ? -20.256 4.401 -14.629 1.00 51.56 192 ILE A N 1
ATOM 1613 C CA . ILE A 1 192 ? -20.466 5.847 -14.549 1.00 51.56 192 ILE A CA 1
ATOM 1614 C C . ILE A 1 192 ? -21.867 6.141 -14.016 1.00 51.56 192 ILE A C 1
ATOM 1616 O O . ILE A 1 192 ? -21.980 6.950 -13.115 1.00 51.56 192 ILE A O 1
ATOM 1620 N N . ARG A 1 193 ? -22.936 5.467 -14.456 1.00 48.62 193 ARG A N 1
ATOM 1621 C CA . ARG A 1 193 ? -24.290 5.627 -13.881 1.00 48.62 193 ARG A CA 1
ATOM 1622 C C . ARG A 1 193 ? -24.374 5.172 -12.433 1.00 48.62 193 ARG A C 1
ATOM 1624 O O . ARG A 1 193 ? -25.100 5.779 -11.647 1.00 48.62 193 ARG A O 1
ATOM 1631 N N . ILE A 1 194 ? -23.652 4.112 -12.079 1.00 48.88 194 ILE A N 1
ATOM 1632 C CA . ILE A 1 194 ? -23.490 3.692 -10.691 1.00 48.88 194 ILE A CA 1
ATOM 1633 C C . ILE A 1 194 ? -22.787 4.817 -9.928 1.00 48.88 194 ILE A C 1
ATOM 1635 O O . ILE A 1 194 ? -23.334 5.245 -8.927 1.00 48.88 194 ILE A O 1
ATOM 1639 N N . LEU A 1 195 ? -21.672 5.358 -10.427 1.00 43.03 195 LEU A N 1
ATOM 1640 C CA . LEU A 1 195 ? -20.891 6.447 -9.822 1.00 43.03 195 LEU A CA 1
ATOM 1641 C C . LEU A 1 195 ? -21.652 7.791 -9.750 1.00 43.03 195 LEU A C 1
ATOM 1643 O O . LEU A 1 195 ? -21.549 8.481 -8.741 1.00 43.03 195 LEU A O 1
ATOM 1647 N N . TYR A 1 196 ? -22.451 8.149 -10.761 1.00 43.12 196 TYR A N 1
ATOM 1648 C CA . TYR A 1 196 ? -23.220 9.400 -10.846 1.00 43.12 196 TYR A CA 1
ATOM 1649 C C . TYR A 1 196 ? -24.470 9.387 -9.970 1.00 43.12 196 TYR A C 1
ATOM 1651 O O . TYR A 1 196 ? -24.805 10.414 -9.394 1.00 43.12 196 TYR A O 1
ATOM 1659 N N . LYS A 1 197 ? -25.086 8.222 -9.716 1.00 47.38 197 LYS A N 1
ATOM 1660 C CA . LYS A 1 197 ? -26.082 8.079 -8.634 1.00 47.38 197 LYS A CA 1
ATOM 1661 C C . LYS A 1 197 ? -25.521 8.397 -7.235 1.00 47.38 197 LYS A C 1
ATOM 1663 O O . LYS A 1 197 ? -26.291 8.421 -6.276 1.00 47.38 197 LYS A O 1
ATOM 1668 N N . PHE A 1 198 ? -24.208 8.618 -7.117 1.00 45.72 198 PHE A N 1
ATOM 1669 C CA . PHE A 1 198 ? -23.500 8.998 -5.896 1.00 45.72 198 PHE A CA 1
ATOM 1670 C C . PHE A 1 198 ? -22.828 10.384 -5.966 1.00 45.72 198 PHE A C 1
ATOM 1672 O O . PHE A 1 198 ? -22.042 10.705 -5.072 1.00 45.72 198 PHE A O 1
ATOM 1679 N N . LEU A 1 199 ? -23.126 11.219 -6.970 1.00 39.22 199 LEU A N 1
ATOM 1680 C CA . LEU A 1 199 ? -22.705 12.624 -6.976 1.00 39.22 199 LEU A CA 1
ATOM 1681 C C . LEU A 1 199 ? -23.734 13.500 -6.223 1.00 39.22 199 LEU A C 1
ATOM 1683 O O . LEU A 1 199 ? -24.936 13.262 -6.333 1.00 39.22 199 LEU A O 1
ATOM 1687 N N . PRO A 1 200 ? -23.299 14.496 -5.426 1.00 41.34 200 PRO A N 1
ATOM 1688 C CA . PRO A 1 200 ? -24.192 15.509 -4.862 1.00 41.34 200 PRO A CA 1
ATOM 1689 C C . PRO A 1 200 ? -24.948 16.246 -5.976 1.00 41.34 200 PRO A C 1
ATOM 1691 O O . PRO A 1 200 ? -24.375 16.486 -7.040 1.00 41.34 200 PRO A O 1
ATOM 1694 N N . SER A 1 201 ? -26.191 16.663 -5.710 1.00 48.28 201 SER A N 1
ATOM 1695 C CA . SER A 1 201 ? -27.095 17.388 -6.634 1.00 48.28 201 SER A CA 1
ATOM 1696 C C . SER A 1 201 ? -26.474 18.600 -7.347 1.00 48.28 201 SER A C 1
ATOM 1698 O O . SER A 1 201 ? -26.970 19.095 -8.353 1.00 48.28 201 SER A O 1
ATOM 1700 N N . ASP A 1 202 ? -25.380 19.096 -6.798 1.00 43.69 202 A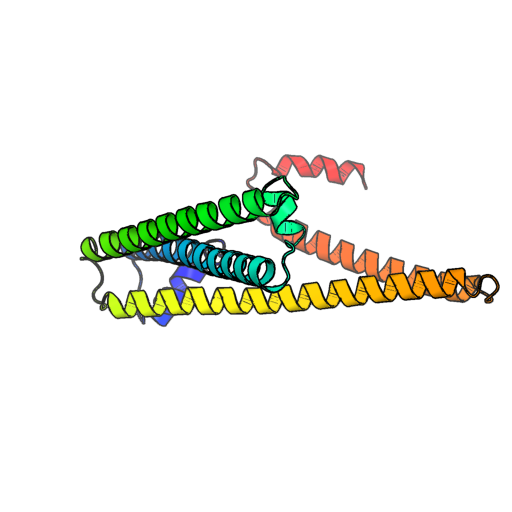SP A N 1
ATOM 1701 C CA . ASP A 1 202 ? -24.670 20.306 -7.168 1.00 43.69 202 ASP A CA 1
ATOM 1702 C C . ASP A 1 202 ? -23.674 20.046 -8.319 1.00 43.69 202 ASP A C 1
ATOM 1704 O O . ASP A 1 202 ? -23.281 20.975 -9.022 1.00 43.69 202 ASP A O 1
ATOM 1708 N N . LEU A 1 203 ? -23.310 18.777 -8.553 1.00 41.72 203 LEU A N 1
ATOM 1709 C CA . LEU A 1 203 ? -22.487 18.311 -9.680 1.00 41.72 203 LEU A CA 1
ATOM 1710 C C . LEU A 1 203 ? -23.317 17.634 -10.792 1.00 41.72 203 LEU A C 1
ATOM 1712 O O . LEU A 1 203 ? -22.788 17.337 -11.863 1.00 41.72 203 LEU A O 1
ATOM 1716 N N . ASP A 1 204 ? -24.629 17.485 -10.580 1.00 44.81 204 ASP A N 1
ATOM 1717 C CA . ASP A 1 204 ? -25.618 16.949 -11.535 1.00 44.81 204 ASP A CA 1
ATOM 1718 C C . ASP A 1 204 ? -25.797 17.845 -12.780 1.00 44.81 204 ASP A C 1
ATOM 1720 O O . ASP A 1 204 ? -26.275 17.416 -13.828 1.00 44.81 204 ASP A O 1
ATOM 1724 N N . GLN A 1 205 ? -25.330 19.099 -12.736 1.00 45.06 205 GLN A N 1
ATOM 1725 C CA . GLN A 1 205 ? -25.382 19.999 -13.896 1.00 45.06 205 GLN A CA 1
ATOM 1726 C C . GLN A 1 205 ? -24.480 19.568 -15.068 1.00 45.06 205 GLN A C 1
ATOM 1728 O O . GLN A 1 205 ? -24.589 20.131 -16.162 1.00 45.06 205 GLN A O 1
ATOM 1733 N N . GLN A 1 206 ? -23.629 18.551 -14.888 1.00 41.72 206 GLN A N 1
ATOM 1734 C CA . GLN A 1 206 ? -22.880 17.936 -15.986 1.00 41.72 206 GLN A CA 1
ATOM 1735 C C . GLN A 1 206 ? -23.727 17.028 -16.895 1.00 41.72 206 GLN A C 1
ATOM 1737 O O . GLN A 1 206 ? -23.245 16.674 -17.973 1.00 41.72 206 GLN A O 1
ATOM 1742 N N . GLU A 1 207 ? -25.002 16.748 -16.576 1.00 43.84 207 GLU A N 1
ATOM 1743 C CA . GLU A 1 207 ? -25.941 16.098 -17.515 1.00 43.84 207 GLU A CA 1
ATOM 1744 C C . GLU A 1 207 ? -26.064 16.849 -18.858 1.00 43.84 207 GLU A C 1
ATOM 1746 O O . GLU A 1 207 ? -26.388 16.252 -19.885 1.00 43.84 207 GLU A O 1
ATOM 1751 N N . LYS A 1 208 ? -25.719 18.145 -18.910 1.00 43.09 208 LYS A N 1
ATOM 1752 C CA . LYS A 1 208 ? -25.717 18.919 -20.162 1.00 43.09 208 LYS A CA 1
ATOM 1753 C C . LYS A 1 208 ? -24.568 18.593 -21.118 1.00 43.09 208 LYS A C 1
ATOM 1755 O O . LYS A 1 208 ? -24.684 18.921 -22.293 1.00 43.09 208 LYS A O 1
ATOM 1760 N N . ILE A 1 209 ? -23.486 17.955 -20.667 1.00 41.28 209 ILE A N 1
ATOM 1761 C CA . ILE A 1 209 ? -22.360 17.605 -21.555 1.00 41.28 209 ILE A CA 1
ATOM 1762 C C . ILE A 1 209 ? -22.683 16.337 -22.362 1.00 41.28 209 ILE A C 1
ATOM 1764 O O . ILE A 1 209 ? -22.284 16.227 -23.517 1.00 41.28 209 ILE A O 1
ATOM 1768 N N . VAL A 1 210 ? -23.493 15.427 -21.810 1.00 38.72 210 VAL A N 1
ATOM 1769 C CA . VAL A 1 21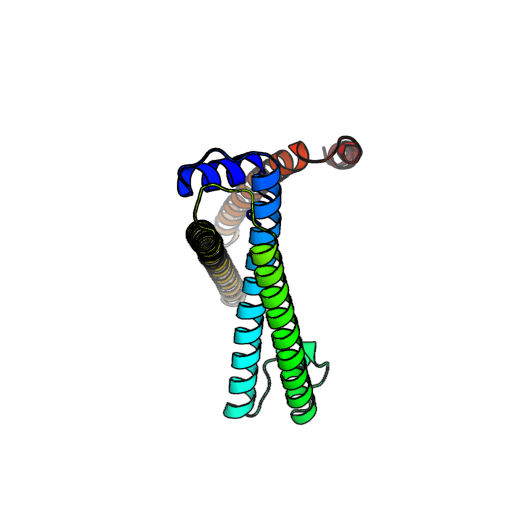0 ? -23.936 14.212 -22.518 1.00 38.72 210 VAL A CA 1
ATOM 1770 C C . VAL A 1 210 ? -25.062 14.514 -23.518 1.00 38.72 210 VAL A C 1
ATOM 1772 O O . VAL A 1 210 ? -25.133 13.875 -24.562 1.00 38.72 210 VAL A O 1
ATOM 1775 N N . ALA A 1 211 ? -25.880 15.546 -23.279 1.00 38.09 211 ALA A N 1
ATOM 1776 C CA . ALA A 1 211 ? -26.922 15.979 -24.219 1.00 38.09 211 ALA A CA 1
ATOM 1777 C C . ALA A 1 211 ? -26.392 16.637 -25.514 1.00 38.09 211 ALA A C 1
ATOM 1779 O O . ALA A 1 211 ? -27.179 16.924 -26.408 1.00 38.09 211 ALA A O 1
ATOM 1780 N N . VAL A 1 212 ? -25.082 16.891 -25.625 1.00 37.53 212 VAL A N 1
ATOM 1781 C CA . VAL A 1 212 ? -24.441 17.435 -26.842 1.00 37.53 212 VAL A CA 1
ATOM 1782 C C . VAL A 1 212 ? -23.820 16.323 -27.707 1.00 37.53 212 VAL A C 1
ATOM 1784 O O . VAL A 1 212 ? -23.375 16.585 -28.820 1.00 37.53 212 VAL A O 1
ATOM 1787 N N . ILE A 1 213 ? -23.807 15.075 -27.221 1.00 39.78 213 ILE A N 1
ATOM 1788 C CA . ILE A 1 213 ? -23.225 13.914 -27.921 1.00 39.78 213 ILE A CA 1
ATOM 1789 C C . ILE A 1 213 ? -24.310 12.891 -28.345 1.00 39.78 213 ILE A C 1
ATOM 1791 O O . ILE A 1 213 ? -23.994 11.879 -28.963 1.00 39.78 213 ILE A O 1
ATOM 1795 N N . ALA A 1 214 ? -25.592 13.165 -28.075 1.00 33.41 214 ALA A N 1
ATOM 1796 C CA . ALA A 1 214 ? -26.736 12.426 -28.630 1.00 33.41 214 ALA A CA 1
ATOM 1797 C C . ALA A 1 214 ? -27.359 13.196 -29.802 1.00 33.41 214 ALA A C 1
ATOM 1799 O O . ALA A 1 214 ? -27.753 12.536 -30.789 1.00 33.41 214 ALA A O 1
#

Foldseek 3Di:
DVLPVPLVVVQVVLCVLQVHDDDPVNSVLLSVLLVLLLVLVVLVVVLVVLVVQLVCCVVVVFGDPVLCVVLVHRDSVSSNVVSVVVSVVSVVSSVVSVVVNVVSVVPDPPDPGDPVSSNVSSNVVSVVVVVVVVVVVVVVVVVVVVVVVVVVVVVVCCVVCVPDVCVVVVVVVVVVVVVVVVVVVVVVVVVVVVVVVVDPPVVVVCVVVVVVVD